Protein AF-A0A2N5Y1H2-F1 (afdb_monomer_lite)

Structure (mmCIF, N/CA/C/O backbone):
data_AF-A0A2N5Y1H2-F1
#
_entry.id   AF-A0A2N5Y1H2-F1
#
loop_
_atom_site.group_PDB
_atom_site.id
_atom_site.type_symbol
_atom_site.label_atom_id
_atom_site.label_alt_id
_atom_site.label_comp_id
_atom_site.label_asym_id
_atom_site.label_entity_id
_atom_site.label_seq_id
_atom_site.pdbx_PDB_ins_code
_atom_site.Cartn_x
_atom_site.Cartn_y
_atom_site.Cartn_z
_atom_site.occupancy
_atom_site.B_iso_or_equiv
_atom_site.auth_seq_id
_atom_site.auth_comp_id
_atom_site.auth_asym_id
_atom_site.auth_atom_id
_atom_site.pdbx_PDB_model_num
ATOM 1 N N . MET A 1 1 ? 31.711 -41.995 -41.578 1.00 41.41 1 MET A N 1
ATOM 2 C CA . MET A 1 1 ? 32.191 -40.959 -40.639 1.00 41.41 1 MET A CA 1
ATOM 3 C C . MET A 1 1 ? 30.990 -40.507 -39.826 1.00 41.41 1 MET A C 1
ATOM 5 O O . MET A 1 1 ? 30.119 -39.862 -40.391 1.00 41.41 1 MET A O 1
ATOM 9 N N . TYR A 1 2 ? 30.878 -40.931 -38.567 1.00 45.62 2 TYR A N 1
ATOM 10 C CA . TYR A 1 2 ? 29.778 -40.505 -37.697 1.00 45.62 2 TYR A CA 1
ATOM 11 C C . TYR A 1 2 ? 30.149 -39.155 -37.079 1.00 45.62 2 TYR A C 1
ATOM 13 O O . TYR A 1 2 ? 31.197 -39.039 -36.446 1.00 45.62 2 TYR A O 1
ATOM 21 N N . ALA A 1 3 ? 29.338 -38.126 -37.329 1.00 49.78 3 ALA A N 1
ATOM 22 C CA . ALA A 1 3 ? 29.508 -36.825 -36.695 1.00 49.78 3 ALA A CA 1
ATOM 23 C C . ALA A 1 3 ? 29.355 -36.980 -35.173 1.00 49.78 3 ALA A C 1
ATOM 25 O O . ALA A 1 3 ? 28.483 -37.711 -34.707 1.00 49.78 3 ALA A O 1
ATOM 26 N N . SER A 1 4 ? 30.227 -36.323 -34.405 1.00 51.34 4 SER A N 1
ATOM 27 C CA . SER A 1 4 ? 30.182 -36.356 -32.941 1.00 51.34 4 SER A CA 1
ATOM 28 C C . SER A 1 4 ? 28.809 -35.868 -32.442 1.00 51.34 4 SER A C 1
ATOM 30 O O . SER A 1 4 ? 28.400 -34.774 -32.842 1.00 51.34 4 SER A O 1
ATOM 32 N N . PRO A 1 5 ? 28.114 -36.606 -31.553 1.00 58.56 5 PRO A N 1
ATOM 33 C CA . PRO A 1 5 ? 26.799 -36.224 -31.020 1.00 58.56 5 PRO A CA 1
ATOM 34 C C . PRO A 1 5 ? 26.768 -34.822 -30.393 1.00 58.56 5 PRO A C 1
ATOM 36 O O . PRO A 1 5 ? 25.738 -34.155 -30.392 1.00 58.56 5 PRO A O 1
ATOM 39 N N . TYR A 1 6 ? 27.912 -34.351 -29.893 1.00 53.66 6 TYR A N 1
ATOM 40 C CA . TYR A 1 6 ? 28.071 -33.019 -29.309 1.00 53.66 6 TYR A CA 1
ATOM 41 C C . TYR A 1 6 ? 28.010 -31.899 -30.359 1.00 53.66 6 TYR A C 1
ATOM 43 O O . TYR A 1 6 ? 27.340 -30.894 -30.146 1.00 53.66 6 TYR A O 1
ATOM 51 N N . LEU A 1 7 ? 28.612 -32.106 -31.536 1.00 56.88 7 LEU A N 1
ATOM 52 C CA . LEU A 1 7 ? 28.552 -31.147 -32.649 1.00 56.88 7 LEU A CA 1
ATOM 53 C C . LEU A 1 7 ? 27.142 -31.044 -33.243 1.00 56.88 7 LEU A C 1
ATOM 55 O O . LEU A 1 7 ? 26.771 -30.010 -33.798 1.00 56.88 7 LEU A O 1
ATOM 59 N N . GLN A 1 8 ? 26.362 -32.119 -33.134 1.00 59.47 8 GLN A N 1
ATOM 60 C CA . GLN A 1 8 ? 24.981 -32.155 -33.595 1.00 59.47 8 GLN A CA 1
ATOM 61 C C . GLN A 1 8 ? 24.059 -31.368 -32.653 1.00 59.47 8 GLN A C 1
ATOM 63 O O . GLN A 1 8 ? 23.307 -30.519 -33.128 1.00 59.47 8 GLN A O 1
ATOM 68 N N . LYS A 1 9 ? 24.215 -31.536 -31.333 1.00 62.88 9 LYS A N 1
ATOM 69 C CA . LYS A 1 9 ? 23.470 -30.766 -30.324 1.00 62.88 9 LYS A CA 1
ATOM 70 C C . LYS A 1 9 ? 23.780 -29.269 -30.353 1.00 62.88 9 LYS A C 1
ATOM 72 O O . LYS A 1 9 ? 22.862 -28.460 -30.269 1.00 62.88 9 LYS A O 1
ATOM 77 N N . ASP A 1 10 ? 25.041 -28.884 -30.544 1.00 69.44 10 ASP A N 1
ATOM 78 C CA . ASP A 1 10 ? 25.412 -27.464 -30.657 1.00 69.44 10 ASP A CA 1
ATOM 79 C C . ASP A 1 10 ? 24.832 -26.812 -31.917 1.00 69.44 10 ASP A C 1
ATOM 81 O O . ASP A 1 10 ? 24.461 -25.635 -31.918 1.00 69.44 10 ASP A O 1
ATOM 85 N N . ARG A 1 11 ? 24.72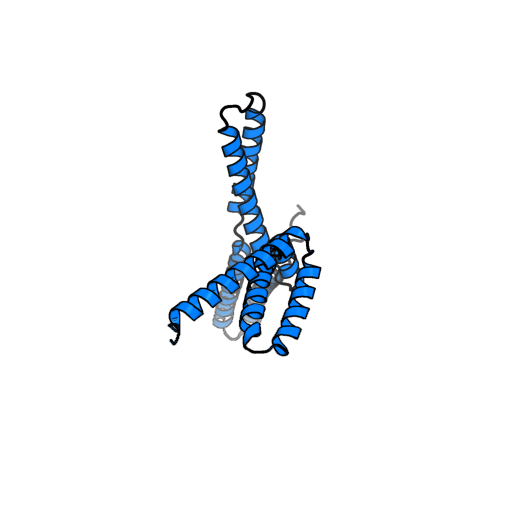2 -27.579 -33.005 1.00 69.12 11 ARG A N 1
ATOM 86 C CA . ARG A 1 11 ? 24.090 -27.116 -34.241 1.00 69.12 11 ARG A CA 1
ATOM 87 C C . ARG A 1 11 ? 22.575 -26.990 -34.083 1.00 69.12 11 ARG A C 1
ATOM 89 O O . ARG A 1 11 ? 22.009 -26.007 -34.550 1.00 69.12 11 ARG A O 1
ATOM 96 N N . GLU A 1 12 ? 21.936 -27.951 -33.425 1.00 68.94 12 GLU A N 1
ATOM 97 C CA . GLU A 1 12 ? 20.501 -27.925 -33.116 1.00 68.94 12 GLU A CA 1
ATOM 98 C C . GLU A 1 12 ? 20.147 -26.757 -32.188 1.00 68.94 12 GLU A C 1
ATOM 100 O O . GLU A 1 12 ? 19.186 -26.038 -32.460 1.00 68.94 12 GLU A O 1
ATOM 105 N N . ARG A 1 13 ? 20.983 -26.480 -31.181 1.00 72.69 13 ARG A N 1
ATOM 106 C CA . ARG A 1 13 ? 20.836 -25.326 -30.287 1.00 72.69 13 ARG A CA 1
ATOM 107 C C . ARG A 1 13 ? 20.948 -23.991 -31.024 1.00 72.69 13 ARG A C 1
ATOM 109 O O . ARG A 1 13 ? 20.083 -23.140 -30.862 1.00 72.69 13 ARG A O 1
ATOM 116 N N . LYS A 1 14 ? 21.956 -23.817 -31.886 1.00 77.06 14 LYS A N 1
ATOM 117 C CA . LYS A 1 14 ? 22.096 -22.588 -32.694 1.00 77.06 14 LYS A CA 1
ATOM 118 C C . LYS A 1 14 ? 20.923 -22.374 -33.650 1.00 77.06 14 LYS A C 1
ATOM 120 O O . LYS A 1 14 ? 20.522 -21.239 -33.880 1.00 77.06 14 LYS A O 1
ATOM 125 N N . LEU A 1 15 ? 20.377 -23.452 -34.216 1.00 76.00 15 LEU A N 1
ATOM 126 C CA . LEU A 1 15 ? 19.193 -23.370 -35.076 1.00 76.00 15 LEU A CA 1
ATOM 127 C C . LEU A 1 15 ? 17.940 -22.984 -34.283 1.00 76.00 15 LEU A C 1
ATOM 129 O O . LEU A 1 15 ? 17.119 -22.230 -34.798 1.00 76.00 15 LEU A O 1
ATOM 133 N N . LEU A 1 16 ? 17.806 -23.471 -33.046 1.00 72.62 16 LEU A N 1
ATOM 134 C CA . LEU A 1 16 ? 16.733 -23.070 -32.138 1.00 72.62 16 LEU A CA 1
ATOM 135 C C . LEU A 1 16 ? 16.852 -21.587 -31.760 1.00 72.62 16 LEU A C 1
ATOM 137 O O . LEU A 1 16 ? 15.876 -20.858 -31.879 1.00 72.62 16 LEU A O 1
ATOM 141 N N . GLU A 1 17 ? 18.044 -21.120 -31.387 1.00 75.81 17 GLU A N 1
ATOM 142 C CA . GLU A 1 17 ? 18.291 -19.712 -31.036 1.00 75.81 17 GLU A CA 1
ATOM 143 C C . GLU A 1 17 ? 17.965 -18.766 -32.207 1.00 75.81 17 GLU A C 1
ATOM 145 O O . GLU A 1 17 ? 17.228 -17.800 -32.027 1.00 75.81 17 GLU A O 1
ATOM 150 N N . GLN A 1 18 ? 18.403 -19.093 -33.430 1.00 76.12 18 GLN A N 1
ATOM 151 C CA . GLN A 1 18 ? 18.070 -18.316 -34.635 1.00 76.12 18 GLN A CA 1
ATOM 152 C C . GLN A 1 18 ? 16.572 -18.307 -34.960 1.00 76.12 18 GLN A C 1
ATOM 154 O O . GLN A 1 18 ? 16.056 -17.336 -35.515 1.00 76.12 18 GLN A O 1
ATOM 159 N N . HIS A 1 19 ? 15.878 -19.412 -34.687 1.00 74.50 19 HIS A N 1
ATOM 160 C CA . HIS A 1 19 ? 14.437 -19.513 -34.896 1.00 74.50 19 HIS A CA 1
ATOM 161 C C . HIS A 1 19 ? 13.679 -18.641 -33.893 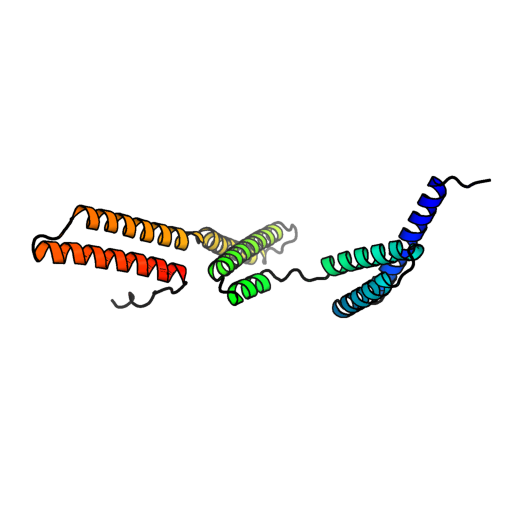1.00 74.50 19 HIS A C 1
ATOM 163 O O . HIS A 1 19 ? 12.856 -17.824 -34.293 1.00 74.50 19 HIS A O 1
ATOM 169 N N . LEU A 1 20 ? 14.033 -18.744 -32.614 1.00 72.19 20 LEU A N 1
ATOM 170 C CA . LEU A 1 20 ? 13.465 -17.945 -31.531 1.00 72.19 20 LEU A CA 1
ATOM 171 C C . LEU A 1 20 ? 13.704 -16.441 -31.725 1.00 72.19 20 LEU A C 1
ATOM 173 O O . LEU A 1 20 ? 12.811 -15.638 -31.468 1.00 72.19 20 LEU A O 1
ATOM 177 N N . GLU A 1 21 ? 14.869 -16.046 -32.238 1.00 77.50 21 GLU A N 1
ATOM 178 C CA . GLU A 1 21 ? 15.168 -14.647 -32.557 1.00 77.50 21 GLU A CA 1
ATOM 179 C C . GLU A 1 21 ? 14.269 -14.107 -33.681 1.00 77.50 21 GLU A C 1
ATOM 181 O O . GLU A 1 21 ? 13.692 -13.030 -33.544 1.00 77.50 21 GLU A O 1
ATOM 186 N N . LYS A 1 22 ? 14.029 -14.896 -34.736 1.00 77.62 22 LYS A N 1
ATOM 187 C CA . LYS A 1 22 ? 13.091 -14.528 -35.812 1.00 77.62 22 LYS A CA 1
ATOM 188 C C . LYS A 1 22 ? 11.642 -14.457 -35.344 1.00 77.62 22 LYS A C 1
ATOM 190 O O . LYS A 1 22 ? 10.896 -13.591 -35.796 1.00 77.62 22 LYS A O 1
ATOM 195 N N . VAL A 1 23 ? 11.230 -15.375 -34.472 1.00 71.94 23 VAL A N 1
ATOM 196 C CA . VAL A 1 23 ? 9.885 -15.367 -33.880 1.00 71.94 23 VAL A CA 1
ATOM 197 C C . VAL A 1 23 ? 9.707 -14.119 -33.014 1.00 71.94 23 VAL A C 1
ATOM 199 O O . VAL A 1 23 ? 8.721 -13.403 -33.177 1.00 71.94 23 VAL A O 1
ATOM 202 N N . ARG A 1 24 ? 10.710 -13.777 -32.198 1.00 70.56 24 ARG A N 1
ATOM 203 C CA . ARG A 1 24 ? 10.736 -12.543 -31.405 1.00 70.56 24 ARG A CA 1
ATOM 204 C C . ARG A 1 24 ? 10.665 -11.288 -32.272 1.00 70.56 24 ARG A C 1
ATOM 206 O O . ARG A 1 24 ? 9.885 -10.392 -31.967 1.00 70.56 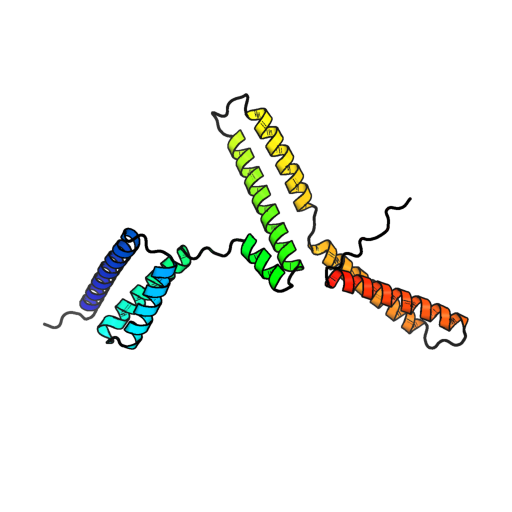24 ARG A O 1
ATOM 213 N N . GLU A 1 25 ? 11.464 -11.200 -33.334 1.00 74.00 25 GLU A N 1
ATOM 214 C CA . GLU A 1 25 ? 11.429 -10.065 -34.268 1.00 74.00 25 GLU A CA 1
ATOM 215 C C . GLU A 1 25 ? 10.072 -9.946 -34.966 1.00 74.00 25 GLU A C 1
ATOM 217 O O . GLU A 1 25 ? 9.547 -8.843 -35.126 1.00 74.00 25 GLU A O 1
ATOM 222 N N . ARG A 1 26 ? 9.463 -11.077 -35.338 1.00 74.06 26 ARG A N 1
ATOM 223 C CA . ARG A 1 26 ? 8.121 -11.101 -35.921 1.00 74.06 26 ARG A CA 1
ATOM 224 C C . ARG A 1 26 ? 7.071 -10.594 -34.937 1.00 74.06 26 ARG A C 1
ATOM 226 O O . ARG A 1 26 ? 6.252 -9.777 -35.330 1.00 74.06 26 ARG A O 1
ATOM 233 N N . TRP A 1 27 ? 7.102 -11.030 -33.681 1.00 71.00 27 TRP A N 1
ATO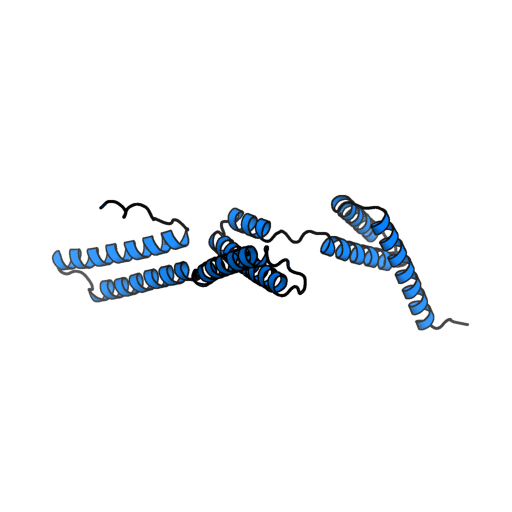M 234 C CA . TRP A 1 27 ? 6.144 -10.564 -32.674 1.00 71.00 27 TRP A CA 1
ATOM 235 C C . TRP A 1 27 ? 6.331 -9.082 -32.343 1.00 71.00 27 TRP A C 1
ATOM 237 O O . TRP A 1 27 ? 5.352 -8.345 -32.321 1.00 71.00 27 TRP A O 1
ATOM 247 N N . LYS A 1 28 ? 7.580 -8.614 -32.213 1.00 65.19 28 LYS A N 1
ATOM 248 C CA . LYS A 1 28 ? 7.891 -7.192 -31.985 1.00 65.19 28 LYS A CA 1
ATOM 249 C C . LYS A 1 28 ? 7.543 -6.276 -33.158 1.00 65.19 28 LYS A C 1
ATOM 251 O O . LYS A 1 28 ? 7.294 -5.102 -32.942 1.00 65.19 28 LYS A O 1
ATOM 256 N N . SER A 1 29 ? 7.580 -6.775 -34.393 1.00 65.19 29 SER A N 1
ATOM 257 C CA . SER A 1 29 ? 7.252 -5.982 -35.590 1.00 65.19 29 SER A CA 1
ATOM 258 C C . SER A 1 29 ? 5.765 -5.982 -35.940 1.00 65.19 29 SER A C 1
ATOM 260 O O . SER A 1 29 ? 5.351 -5.216 -36.807 1.00 65.19 29 SER A O 1
ATOM 262 N N . GLN A 1 30 ? 4.973 -6.851 -35.308 1.00 61.94 30 GLN A N 1
ATOM 263 C CA . GLN A 1 30 ? 3.544 -6.980 -35.573 1.00 61.94 30 GLN A CA 1
ATOM 264 C C . GLN A 1 30 ? 2.663 -6.142 -34.638 1.00 61.94 30 GLN A C 1
ATOM 266 O O . GLN A 1 30 ? 1.459 -6.143 -34.868 1.00 61.94 30 GLN A O 1
ATOM 271 N N . ASP A 1 31 ? 3.228 -5.443 -33.639 1.00 60.41 31 ASP A N 1
ATOM 272 C CA . ASP A 1 31 ? 2.477 -4.704 -32.604 1.00 60.41 31 ASP A CA 1
ATOM 273 C C . ASP A 1 31 ? 1.258 -5.504 -32.105 1.00 60.41 31 ASP A C 1
ATOM 275 O O . ASP A 1 31 ? 0.138 -4.999 -32.035 1.00 60.41 31 ASP A O 1
ATOM 279 N N . LEU A 1 32 ? 1.467 -6.801 -31.841 1.00 66.25 32 LEU A N 1
ATOM 280 C CA . LEU A 1 32 ? 0.395 -7.695 -31.411 1.00 66.25 32 LEU A CA 1
ATOM 281 C C . LEU A 1 32 ? -0.174 -7.187 -30.088 1.00 66.25 32 LEU A C 1
ATOM 283 O O . LEU A 1 32 ? 0.570 -6.911 -29.152 1.00 66.25 32 LEU A O 1
ATOM 287 N N . SER A 1 33 ? -1.496 -7.099 -29.992 1.00 65.50 33 SER A N 1
ATOM 288 C CA . SER A 1 33 ? -2.147 -6.818 -28.716 1.00 65.50 33 SER A CA 1
ATOM 289 C C . SER A 1 33 ? -2.013 -8.010 -27.762 1.00 65.50 33 SER A C 1
ATOM 291 O O . SER A 1 33 ? -1.944 -9.165 -28.189 1.00 65.50 33 SER A O 1
ATOM 293 N N . VAL A 1 34 ? -2.057 -7.748 -26.452 1.00 63.50 34 VAL A N 1
ATOM 294 C CA . VAL A 1 34 ? -2.014 -8.781 -25.397 1.00 63.50 34 VAL A CA 1
ATOM 295 C C . VAL A 1 34 ? -3.049 -9.893 -25.643 1.00 63.50 34 VAL A C 1
ATOM 297 O O . VAL A 1 34 ? -2.753 -11.077 -25.486 1.00 63.50 34 VAL A O 1
ATOM 300 N N . LEU A 1 35 ? -4.250 -9.541 -26.121 1.00 66.25 35 LEU A N 1
ATOM 301 C CA . LEU A 1 35 ? -5.305 -10.504 -26.456 1.00 66.25 35 LEU A CA 1
ATOM 302 C C . LEU A 1 35 ? -4.910 -11.428 -27.624 1.00 66.25 35 LEU A C 1
ATOM 304 O O . LEU A 1 35 ? -5.112 -12.640 -27.554 1.00 66.25 35 LEU A O 1
ATOM 308 N N . GLU A 1 36 ? -4.303 -10.880 -28.679 1.00 70.38 36 GLU A N 1
ATOM 309 C CA . GLU A 1 36 ? -3.811 -11.659 -29.824 1.00 70.38 36 GLU A CA 1
ATOM 310 C C . GLU A 1 36 ? -2.640 -12.568 -29.431 1.00 70.38 36 GLU A C 1
ATOM 312 O O . GLU A 1 36 ? -2.524 -13.683 -29.947 1.00 70.38 36 GLU A O 1
ATOM 317 N N . MET A 1 37 ? -1.809 -12.141 -28.475 1.00 71.25 37 MET A N 1
ATOM 318 C CA . MET A 1 37 ? -0.765 -12.988 -27.896 1.00 71.25 37 MET A CA 1
ATOM 319 C C . MET A 1 37 ? -1.365 -14.164 -27.109 1.00 71.25 37 MET A C 1
ATOM 321 O O . MET A 1 37 ? -0.933 -15.301 -27.304 1.00 71.25 37 MET A O 1
ATOM 325 N N . TYR A 1 38 ? -2.412 -13.948 -26.302 1.00 71.25 38 TYR A N 1
ATOM 326 C CA . TYR A 1 38 ? -3.136 -15.034 -25.622 1.00 71.25 38 TYR A CA 1
ATOM 327 C C . TYR A 1 38 ? -3.796 -16.017 -26.605 1.00 71.25 38 TYR A C 1
ATOM 329 O O . TYR A 1 38 ? -3.743 -17.234 -26.398 1.00 71.25 38 TYR A O 1
ATOM 337 N N . GLU A 1 39 ? -4.370 -15.533 -27.710 1.00 77.62 39 GLU A N 1
ATOM 338 C CA . GLU A 1 39 ? -4.895 -16.408 -28.766 1.00 77.62 39 GLU A CA 1
ATOM 339 C C . GLU A 1 39 ? -3.793 -17.235 -29.440 1.00 77.62 39 GLU A C 1
ATOM 341 O O . GLU A 1 39 ? -3.985 -18.420 -29.738 1.00 77.62 39 GLU A O 1
ATOM 346 N N . LEU A 1 40 ? -2.631 -16.626 -29.679 1.00 80.75 40 LEU A N 1
ATOM 347 C CA . LEU A 1 40 ? -1.477 -17.292 -30.271 1.00 80.75 40 LEU A CA 1
ATOM 348 C C . LEU A 1 40 ? -0.904 -18.358 -29.322 1.00 80.75 40 LEU A C 1
ATOM 350 O O . LEU A 1 40 ? -0.607 -19.465 -29.777 1.00 80.75 40 LEU A O 1
ATOM 354 N N . LYS A 1 41 ? -0.874 -18.086 -28.009 1.00 78.56 41 LYS A N 1
ATOM 355 C CA . LYS A 1 41 ? -0.576 -19.074 -26.956 1.00 78.56 41 LYS A CA 1
ATOM 356 C C . LYS A 1 41 ? -1.515 -20.272 -27.028 1.00 78.56 41 LYS A C 1
ATOM 358 O O . LYS A 1 41 ? -1.065 -21.416 -27.025 1.00 78.56 41 LYS A O 1
ATOM 363 N N . GLY A 1 42 ? -2.822 -20.016 -27.110 1.00 76.06 42 GLY A N 1
ATOM 364 C CA . GLY A 1 42 ? -3.841 -21.064 -27.182 1.00 76.06 42 GLY A CA 1
ATOM 365 C C . GLY A 1 42 ? -3.677 -21.953 -28.418 1.00 76.06 42 GLY A C 1
ATOM 366 O O . GLY A 1 42 ? -3.759 -23.182 -28.318 1.00 76.06 42 GLY A O 1
ATOM 367 N N . LYS A 1 43 ? -3.373 -21.350 -29.574 1.00 80.94 43 LYS A N 1
ATOM 368 C CA . LYS A 1 43 ? -3.088 -22.076 -30.823 1.00 80.94 43 LYS A CA 1
ATOM 369 C C . LYS A 1 43 ? -1.817 -22.920 -30.707 1.00 80.94 43 LYS A C 1
ATOM 371 O O . LYS A 1 43 ? -1.879 -24.117 -30.974 1.00 80.94 43 LYS A O 1
ATOM 376 N N . LEU A 1 44 ? -0.714 -22.347 -30.218 1.00 81.38 44 LEU A N 1
ATOM 377 C CA . LEU A 1 44 ? 0.552 -23.062 -30.003 1.00 81.38 44 LEU A CA 1
ATOM 378 C C . LEU A 1 44 ? 0.412 -24.226 -29.015 1.00 81.38 44 LEU A C 1
ATOM 380 O O . LEU A 1 44 ? 0.919 -25.306 -29.288 1.00 81.38 44 LEU A O 1
ATOM 384 N N . MET A 1 45 ? -0.317 -24.053 -27.910 1.00 77.38 45 MET A N 1
ATOM 385 C CA . MET A 1 45 ? -0.606 -25.135 -26.955 1.00 77.38 45 MET A CA 1
ATOM 386 C C . MET A 1 45 ? -1.396 -26.278 -27.602 1.00 77.38 45 MET A C 1
ATOM 388 O O . MET A 1 45 ? -1.113 -27.454 -27.373 1.00 77.38 45 MET A O 1
ATOM 392 N N . THR A 1 46 ? -2.378 -25.939 -28.439 1.00 80.38 46 THR A N 1
ATOM 393 C CA . THR A 1 46 ? -3.197 -26.930 -29.149 1.00 80.38 46 THR A CA 1
ATOM 394 C C . THR A 1 46 ? -2.368 -27.692 -30.186 1.00 80.38 46 THR A C 1
ATOM 396 O O . THR A 1 46 ? -2.469 -28.914 -30.288 1.00 80.38 46 THR A O 1
ATOM 399 N N . GLU A 1 47 ? -1.509 -26.989 -30.923 1.00 81.50 47 GLU A N 1
ATOM 400 C CA . GLU A 1 47 ? -0.602 -27.582 -31.908 1.00 81.50 47 GLU A CA 1
ATOM 401 C C . GLU A 1 47 ? 0.509 -28.406 -31.250 1.00 81.50 47 GLU A C 1
ATOM 403 O O . GLU A 1 47 ? 0.840 -29.481 -31.750 1.00 81.50 47 GLU A O 1
ATOM 408 N N . LEU A 1 48 ? 1.014 -27.979 -30.087 1.00 81.06 48 LEU A N 1
ATOM 409 C CA . LEU A 1 48 ? 2.006 -28.706 -29.297 1.00 81.06 48 LEU A CA 1
ATOM 410 C C . LEU A 1 48 ? 1.503 -30.103 -28.914 1.00 81.06 48 LEU A C 1
ATOM 412 O O . LEU A 1 48 ? 2.244 -31.082 -29.018 1.00 81.06 48 LEU A O 1
ATOM 416 N N . HIS A 1 49 ? 0.233 -30.216 -28.519 1.00 73.88 49 HIS A N 1
ATOM 417 C CA . HIS A 1 49 ? -0.384 -31.503 -28.193 1.00 73.88 49 HIS A CA 1
ATOM 418 C C . HIS A 1 49 ? -0.457 -32.466 -29.388 1.00 73.88 49 HIS A C 1
ATOM 420 O O . HIS A 1 49 ? -0.481 -33.681 -29.185 1.00 73.88 49 HIS A O 1
ATOM 426 N N . ALA A 1 50 ? -0.463 -31.945 -30.617 1.00 78.25 50 ALA A N 1
ATOM 427 C CA . ALA A 1 50 ? -0.503 -32.722 -31.854 1.00 78.25 50 ALA A CA 1
ATOM 428 C C . ALA A 1 50 ? 0.874 -32.861 -32.541 1.00 78.25 50 ALA A C 1
ATOM 430 O O . ALA A 1 50 ? 0.983 -33.547 -33.563 1.00 78.25 50 ALA A O 1
ATOM 431 N N . ALA A 1 51 ? 1.925 -32.225 -32.014 1.00 76.50 51 ALA A N 1
ATOM 432 C CA . ALA A 1 51 ? 3.207 -32.091 -32.695 1.00 76.50 51 ALA A CA 1
ATOM 433 C C . ALA A 1 51 ? 4.121 -33.330 -32.552 1.00 76.50 51 ALA A C 1
ATOM 435 O O . ALA A 1 51 ? 4.189 -33.958 -31.491 1.00 76.50 51 ALA A O 1
ATOM 436 N N . PRO A 1 52 ? 4.911 -33.668 -33.593 1.00 77.12 52 PRO A N 1
ATOM 437 C CA . PRO A 1 52 ? 5.968 -34.670 -33.496 1.00 77.12 52 PRO A CA 1
ATOM 438 C C . PRO A 1 52 ? 7.084 -34.243 -32.520 1.00 77.12 52 PRO A C 1
ATOM 440 O O . PRO A 1 52 ? 7.404 -33.052 -32.451 1.00 77.12 52 PRO A O 1
ATOM 443 N N . PRO A 1 53 ? 7.787 -35.191 -31.863 1.00 71.62 53 PRO A N 1
ATOM 444 C CA . PRO A 1 53 ? 8.836 -34.888 -30.879 1.00 71.62 53 PRO A CA 1
ATOM 445 C C . PRO A 1 53 ? 9.936 -33.943 -31.386 1.00 71.62 53 PRO A C 1
ATOM 447 O O . PRO A 1 53 ? 10.443 -33.129 -30.633 1.00 71.62 53 PRO A O 1
ATOM 450 N N . ALA A 1 54 ? 10.268 -34.000 -32.680 1.00 69.06 54 ALA A N 1
ATOM 451 C CA . ALA A 1 54 ? 11.307 -33.164 -33.287 1.00 69.06 54 ALA A CA 1
ATOM 452 C C . ALA A 1 54 ? 10.948 -31.666 -33.398 1.00 69.06 54 ALA A C 1
ATOM 454 O O . ALA A 1 54 ? 11.832 -30.839 -33.622 1.00 69.06 54 ALA A O 1
ATOM 455 N N . VAL A 1 55 ? 9.660 -31.320 -33.303 1.00 70.62 55 VAL A N 1
ATOM 456 C CA . VAL A 1 55 ? 9.150 -29.936 -33.380 1.00 70.62 55 VAL A CA 1
ATOM 457 C C . VAL A 1 55 ? 8.649 -29.462 -32.016 1.00 70.62 55 VAL A C 1
ATOM 459 O O . VAL A 1 55 ? 8.640 -28.265 -31.746 1.00 70.62 55 VAL A O 1
ATOM 462 N N . ARG A 1 56 ? 8.314 -30.412 -31.138 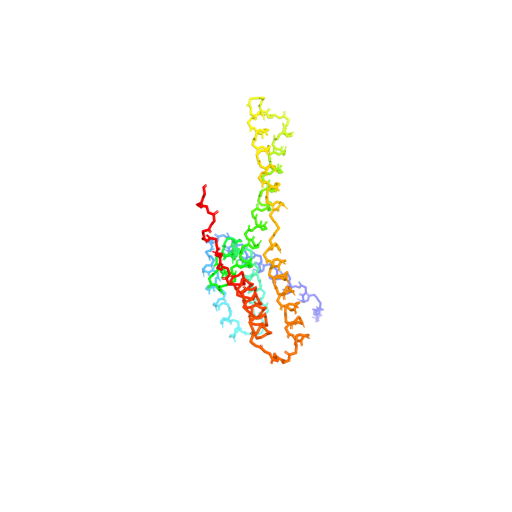1.00 75.81 56 ARG A N 1
ATOM 463 C CA . ARG A 1 56 ? 7.833 -30.177 -29.781 1.00 75.81 56 ARG A CA 1
ATOM 464 C C . ARG A 1 56 ? 8.774 -29.288 -28.967 1.00 75.81 56 ARG A C 1
ATOM 466 O O . ARG A 1 56 ? 8.327 -28.271 -28.461 1.00 75.81 56 ARG A O 1
ATOM 473 N N . ASP A 1 57 ? 10.072 -29.591 -28.964 1.00 74.44 57 ASP A N 1
ATOM 474 C CA . ASP A 1 57 ? 11.078 -28.802 -28.233 1.00 74.44 57 ASP A CA 1
ATOM 475 C C . ASP A 1 57 ? 11.152 -27.339 -28.716 1.00 74.44 57 ASP A C 1
ATOM 477 O O . ASP A 1 57 ? 11.476 -26.434 -27.950 1.00 74.44 57 ASP A O 1
ATOM 481 N N . ARG A 1 58 ? 10.844 -27.085 -29.997 1.00 75.69 58 ARG A N 1
ATOM 482 C CA . ARG A 1 58 ? 10.808 -25.722 -30.555 1.00 75.69 58 ARG A CA 1
ATOM 483 C C . ARG A 1 58 ? 9.533 -24.992 -30.156 1.00 75.69 58 ARG A C 1
ATOM 485 O O . ARG A 1 58 ? 9.606 -23.836 -29.765 1.00 75.69 58 ARG A O 1
ATOM 492 N N . MET A 1 59 ? 8.396 -25.680 -30.222 1.00 76.44 59 MET A N 1
ATOM 493 C CA . MET A 1 59 ? 7.096 -25.137 -29.824 1.00 76.44 59 MET A CA 1
ATOM 494 C C . MET A 1 59 ? 7.021 -24.863 -28.316 1.00 76.44 59 MET A C 1
ATOM 496 O O . MET A 1 59 ? 6.461 -23.847 -27.922 1.00 76.44 59 MET A O 1
ATOM 500 N N . GLU A 1 60 ? 7.627 -25.710 -27.477 1.00 80.50 60 GLU A N 1
ATOM 501 C CA . GLU A 1 60 ? 7.769 -25.462 -26.033 1.00 80.50 60 GLU A CA 1
ATOM 502 C C . GLU A 1 60 ? 8.621 -24.213 -25.776 1.00 80.50 60 GLU A C 1
ATOM 504 O O . GLU A 1 60 ? 8.215 -23.342 -25.014 1.00 80.50 60 GLU A O 1
ATOM 509 N N . ALA A 1 61 ? 9.741 -24.049 -26.487 1.00 78.25 61 ALA A N 1
ATOM 510 C CA . ALA A 1 61 ? 10.576 -22.855 -26.356 1.00 78.25 61 ALA A CA 1
ATOM 511 C C . ALA A 1 61 ? 9.895 -21.566 -26.870 1.00 78.25 61 ALA A C 1
ATOM 513 O O . ALA A 1 61 ? 10.134 -20.483 -26.332 1.00 78.25 61 ALA A O 1
ATOM 514 N N . GLU A 1 62 ? 9.052 -21.660 -27.903 1.00 81.25 62 GLU A N 1
ATOM 515 C CA . GLU A 1 62 ? 8.221 -20.542 -28.370 1.00 81.25 62 GLU A CA 1
ATOM 516 C C . GLU A 1 62 ? 7.140 -20.174 -27.348 1.00 81.25 62 GLU A C 1
ATOM 518 O O . GLU A 1 62 ? 6.942 -18.990 -27.084 1.00 81.25 62 GLU A O 1
ATOM 523 N N . LEU A 1 63 ? 6.486 -21.164 -26.732 1.00 81.12 63 LEU A N 1
ATOM 524 C CA . LEU A 1 63 ? 5.525 -20.944 -25.649 1.00 81.12 63 LEU A CA 1
ATOM 525 C C . LEU A 1 63 ? 6.180 -20.301 -24.428 1.00 81.12 63 LEU A C 1
ATOM 527 O O . LEU A 1 63 ? 5.638 -19.337 -23.903 1.00 81.12 63 LEU A O 1
ATOM 531 N N . ASP A 1 64 ? 7.364 -20.763 -24.026 1.00 80.62 64 ASP A N 1
ATOM 532 C CA . ASP A 1 64 ? 8.121 -20.159 -22.926 1.00 80.62 64 ASP A CA 1
ATOM 533 C C . ASP A 1 64 ? 8.517 -18.710 -23.237 1.00 80.62 64 ASP A C 1
ATOM 535 O O . ASP A 1 64 ? 8.473 -17.837 -22.368 1.00 80.62 64 ASP A O 1
ATOM 539 N N . MET A 1 65 ? 8.901 -18.416 -24.483 1.00 77.06 65 MET A N 1
ATOM 540 C CA . MET A 1 65 ? 9.187 -17.044 -24.897 1.00 77.06 65 MET A CA 1
ATOM 541 C C . MET A 1 65 ? 7.931 -16.175 -24.850 1.00 77.06 65 MET A C 1
ATOM 543 O O . MET A 1 65 ? 8.000 -15.054 -24.348 1.00 77.06 65 MET A O 1
ATOM 547 N N . LEU A 1 66 ? 6.809 -16.681 -25.357 1.00 75.25 66 LEU A N 1
ATOM 548 C CA . LEU A 1 66 ? 5.540 -15.969 -25.353 1.00 75.25 66 LEU A CA 1
ATOM 549 C C . LEU A 1 66 ? 5.023 -15.752 -23.927 1.00 75.25 66 LEU A C 1
ATOM 551 O O . LEU A 1 66 ? 4.520 -14.680 -23.632 1.00 75.25 66 LEU A O 1
ATOM 555 N N . ASP A 1 67 ? 5.230 -16.709 -23.023 1.00 75.25 67 ASP A N 1
ATOM 556 C CA . ASP A 1 67 ? 4.920 -16.570 -21.600 1.00 75.25 67 ASP A CA 1
ATOM 557 C C . ASP A 1 67 ? 5.790 -15.525 -20.913 1.00 75.25 67 ASP A C 1
ATOM 559 O O . ASP A 1 67 ? 5.313 -14.823 -20.029 1.00 75.25 67 ASP A O 1
ATOM 563 N N . ASN A 1 68 ? 7.057 -15.394 -21.303 1.00 73.56 68 ASN A N 1
ATOM 564 C CA . ASN A 1 68 ? 7.911 -14.332 -20.779 1.00 73.56 68 ASN A CA 1
ATOM 565 C C . ASN A 1 68 ? 7.485 -12.957 -21.307 1.00 73.56 68 ASN A C 1
ATOM 567 O O . ASN A 1 68 ? 7.449 -12.013 -20.528 1.00 73.56 68 ASN A O 1
ATOM 571 N N . VAL A 1 69 ? 7.102 -12.852 -22.583 1.00 70.69 69 VAL A N 1
ATOM 572 C CA . VAL A 1 69 ? 6.569 -11.603 -23.157 1.00 70.69 69 VAL A CA 1
ATOM 573 C C . VAL A 1 69 ? 5.225 -11.248 -22.525 1.00 70.69 69 VAL A C 1
ATOM 575 O O . VAL A 1 69 ? 5.057 -10.124 -22.081 1.00 70.69 69 VAL A O 1
ATOM 578 N N . LEU A 1 70 ? 4.312 -12.209 -22.376 1.00 65.25 70 LEU A N 1
ATOM 579 C CA . LEU A 1 70 ? 3.042 -12.016 -21.675 1.00 65.25 70 LEU A CA 1
ATOM 580 C C . LEU A 1 70 ? 3.230 -11.694 -20.191 1.00 65.25 70 LEU A C 1
ATOM 582 O O . LEU A 1 70 ? 2.386 -11.022 -19.641 1.00 65.25 70 LEU A O 1
ATOM 586 N N . LYS A 1 71 ? 4.311 -12.120 -19.527 1.00 65.19 71 LYS A N 1
ATOM 587 C CA . LYS A 1 71 ? 4.622 -11.699 -18.144 1.00 65.19 71 LYS A CA 1
ATOM 588 C C . LYS A 1 71 ? 5.265 -10.316 -18.056 1.00 65.19 71 LYS A C 1
ATOM 590 O O . LYS A 1 71 ? 5.194 -9.686 -17.004 1.00 65.19 71 LYS A O 1
ATOM 595 N N . GLU A 1 72 ? 5.962 -9.893 -19.108 1.00 64.12 72 GLU A N 1
ATOM 596 C CA . GLU A 1 72 ? 6.519 -8.543 -19.236 1.00 64.12 72 GLU A CA 1
ATOM 597 C C . GLU A 1 72 ? 5.441 -7.529 -19.662 1.00 64.12 72 GLU A C 1
ATOM 599 O O . GLU A 1 72 ? 5.521 -6.371 -19.257 1.00 64.12 72 GLU A O 1
ATOM 604 N N . GLU A 1 73 ? 4.439 -7.967 -20.436 1.00 55.44 73 GLU A N 1
ATOM 605 C CA . GLU A 1 73 ? 3.318 -7.160 -20.939 1.00 55.44 73 GLU A CA 1
ATOM 606 C C . GLU A 1 73 ? 1.987 -7.353 -20.205 1.00 55.44 73 GLU A C 1
ATOM 608 O O . GLU A 1 73 ? 1.117 -6.497 -20.360 1.00 55.44 73 GLU A O 1
ATOM 613 N N . ASP A 1 74 ? 1.799 -8.406 -19.398 1.00 44.50 74 ASP A N 1
ATOM 614 C CA . ASP A 1 74 ? 0.722 -8.426 -18.406 1.00 44.50 74 ASP A CA 1
ATOM 615 C C . ASP A 1 74 ? 1.000 -7.215 -17.520 1.00 44.50 74 ASP A C 1
ATOM 617 O O . ASP A 1 74 ? 2.036 -7.184 -16.834 1.00 44.50 74 ASP A O 1
ATOM 621 N N . PRO A 1 75 ? 0.120 -6.200 -17.508 1.00 47.59 75 PRO A N 1
ATOM 622 C CA . PRO A 1 75 ? 0.200 -5.226 -16.454 1.00 47.59 75 PRO A CA 1
ATOM 623 C C . PRO A 1 75 ? 0.035 -6.048 -15.182 1.00 47.59 75 PRO A C 1
ATOM 625 O O . PRO A 1 75 ? -1.003 -6.674 -14.961 1.00 47.59 75 PRO A O 1
ATOM 628 N N . LYS A 1 76 ? 1.083 -6.091 -14.349 1.00 48.03 76 LYS A N 1
ATOM 629 C CA . LYS A 1 76 ? 0.852 -6.390 -12.939 1.00 48.03 76 LYS A CA 1
ATOM 630 C C . LYS A 1 76 ? -0.337 -5.517 -12.551 1.00 48.03 76 LYS A C 1
ATOM 632 O O . LYS A 1 76 ? -0.276 -4.332 -12.902 1.00 48.03 76 LYS A O 1
ATOM 637 N N . PRO A 1 77 ? -1.392 -6.085 -11.939 1.00 51.84 77 PRO A N 1
ATOM 638 C CA . PRO A 1 77 ? -2.511 -5.277 -11.490 1.00 51.84 77 PRO A CA 1
ATOM 639 C C . PRO A 1 77 ? -1.919 -4.065 -10.786 1.00 51.84 77 PRO A C 1
ATOM 641 O O . PRO A 1 77 ? -0.941 -4.194 -10.032 1.00 51.84 77 PRO A O 1
ATOM 644 N N . ASP A 1 78 ? -2.400 -2.881 -11.160 1.00 68.25 78 ASP A N 1
ATOM 645 C CA . ASP A 1 78 ? -1.969 -1.673 -10.478 1.00 68.25 78 ASP A CA 1
ATOM 646 C C . ASP A 1 78 ? -2.162 -1.920 -8.972 1.00 68.25 78 ASP A C 1
ATOM 648 O O . ASP A 1 78 ? -3.060 -2.659 -8.563 1.00 68.25 78 ASP A O 1
ATOM 652 N N . THR A 1 79 ? -1.325 -1.327 -8.123 1.00 72.62 79 THR A N 1
ATOM 653 C CA . THR A 1 79 ? -1.579 -1.392 -6.677 1.00 72.62 79 THR A CA 1
ATOM 654 C C . THR A 1 79 ? -3.005 -0.903 -6.370 1.00 72.62 79 THR A C 1
ATOM 656 O O . THR A 1 79 ? -3.629 -1.403 -5.441 1.00 72.62 79 THR A O 1
ATOM 659 N N . GLU A 1 80 ? -3.560 -0.012 -7.203 1.00 75.06 80 GLU A N 1
ATOM 660 C CA . GLU A 1 80 ? -4.974 0.388 -7.192 1.00 75.06 80 GLU A CA 1
ATOM 661 C C . GLU A 1 80 ? -5.962 -0.759 -7.510 1.00 75.06 80 GLU A C 1
ATOM 663 O O . GLU A 1 80 ? -6.987 -0.882 -6.833 1.00 75.06 80 GLU A O 1
ATOM 668 N N . ASP A 1 81 ? -5.656 -1.636 -8.472 1.00 78.56 81 ASP A N 1
ATOM 669 C CA . ASP A 1 81 ? -6.472 -2.813 -8.816 1.00 78.56 81 ASP A CA 1
ATOM 670 C C . ASP A 1 81 ? -6.408 -3.892 -7.724 1.00 78.56 81 ASP A C 1
ATOM 672 O O . ASP A 1 81 ? -7.413 -4.551 -7.433 1.00 78.56 81 ASP A O 1
ATOM 676 N N . ASP A 1 82 ? -5.250 -4.050 -7.077 1.00 78.06 82 ASP A N 1
ATOM 677 C CA . ASP A 1 82 ? -5.086 -4.935 -5.921 1.00 78.06 82 ASP A CA 1
ATOM 678 C C . ASP A 1 82 ? -5.902 -4.421 -4.724 1.00 78.06 82 ASP A C 1
ATOM 680 O O . ASP A 1 82 ? -6.649 -5.189 -4.115 1.00 78.06 82 ASP A O 1
ATOM 684 N N . ILE A 1 83 ? -5.860 -3.113 -4.432 1.00 77.00 83 ILE A N 1
ATOM 685 C CA . ILE A 1 83 ? -6.704 -2.476 -3.401 1.00 77.00 83 ILE A CA 1
ATOM 686 C C . ILE A 1 83 ? -8.191 -2.684 -3.725 1.00 77.00 83 ILE A C 1
ATOM 688 O O . ILE A 1 83 ? -8.976 -3.062 -2.849 1.00 77.00 83 ILE A O 1
ATOM 692 N N . ALA A 1 84 ? -8.597 -2.481 -4.982 1.00 81.31 84 ALA A N 1
ATOM 693 C CA . ALA A 1 84 ? -9.977 -2.686 -5.419 1.00 81.31 84 ALA A CA 1
ATOM 694 C C . ALA A 1 84 ? -10.419 -4.152 -5.276 1.00 81.31 84 ALA A C 1
ATOM 696 O O . ALA A 1 84 ? -11.536 -4.423 -4.825 1.00 81.31 84 ALA A O 1
ATOM 697 N N . SER A 1 85 ? -9.535 -5.097 -5.595 1.00 82.88 85 SER A N 1
ATOM 698 C CA . SER A 1 85 ? -9.783 -6.534 -5.463 1.00 82.88 85 SER A CA 1
ATOM 699 C C . SER A 1 85 ? -9.896 -6.962 -3.999 1.00 82.88 85 SER A C 1
ATOM 701 O O . SER A 1 85 ? -10.829 -7.683 -3.640 1.00 82.88 85 SER A O 1
ATOM 703 N N . LEU A 1 86 ? -9.010 -6.472 -3.126 1.00 80.38 86 LEU A N 1
ATOM 704 C CA . LEU A 1 86 ? -9.070 -6.721 -1.682 1.00 80.38 86 LEU A CA 1
ATOM 705 C C . LEU A 1 86 ? -10.394 -6.206 -1.092 1.00 80.38 86 LEU A C 1
ATOM 707 O O . LEU A 1 86 ? -11.098 -6.951 -0.403 1.00 80.38 86 LEU A O 1
ATOM 711 N N . ARG A 1 87 ? -10.815 -4.991 -1.470 1.00 83.56 87 ARG A N 1
ATOM 712 C CA . ARG A 1 87 ? -12.121 -4.429 -1.080 1.00 83.56 87 ARG A CA 1
ATOM 713 C C . ARG A 1 87 ? -13.293 -5.264 -1.588 1.00 83.56 87 ARG A C 1
ATOM 715 O O . ARG A 1 87 ? -14.219 -5.534 -0.824 1.00 83.56 87 ARG A O 1
ATOM 722 N N . ALA A 1 88 ? -13.252 -5.711 -2.843 1.00 83.19 88 ALA A N 1
ATOM 723 C CA . ALA A 1 88 ? -14.297 -6.550 -3.431 1.00 83.19 88 ALA A CA 1
ATOM 724 C C . ALA A 1 88 ? -14.432 -7.917 -2.732 1.00 83.19 88 ALA A C 1
ATOM 726 O O . ALA A 1 88 ? -15.527 -8.479 -2.677 1.00 83.19 88 ALA A O 1
ATOM 727 N N . HIS A 1 89 ? -13.341 -8.430 -2.160 1.00 82.75 89 HIS A N 1
ATOM 728 C CA . HIS A 1 89 ? -13.315 -9.668 -1.383 1.00 82.75 89 HIS A CA 1
ATOM 729 C C . HIS A 1 89 ? -13.593 -9.479 0.118 1.00 82.75 89 HIS A C 1
ATOM 731 O O . HIS A 1 89 ? -13.548 -10.455 0.866 1.00 82.75 89 HIS A O 1
ATOM 737 N N . GLY A 1 90 ? -13.920 -8.260 0.562 1.00 78.88 90 GLY A N 1
ATOM 738 C CA . GLY A 1 90 ? -14.216 -7.955 1.966 1.00 78.88 90 GLY A CA 1
ATOM 739 C C . GLY A 1 90 ? -12.980 -7.848 2.866 1.00 78.88 90 GLY A C 1
ATOM 740 O O . GLY A 1 90 ? -13.129 -7.719 4.077 1.00 78.88 90 GLY A O 1
ATOM 741 N N . MET A 1 91 ? -11.778 -7.862 2.285 1.00 73.69 91 MET A N 1
ATOM 742 C CA . MET A 1 91 ? -10.492 -7.656 2.960 1.00 73.69 91 MET A CA 1
ATOM 743 C C . MET A 1 91 ? -10.197 -6.153 3.046 1.00 73.69 91 MET A C 1
ATOM 745 O O . MET A 1 91 ? -9.305 -5.628 2.380 1.00 73.69 91 MET A O 1
ATOM 749 N N . LYS A 1 92 ? -11.052 -5.429 3.779 1.00 73.69 92 LYS A N 1
ATOM 750 C CA . LYS A 1 92 ? -10.983 -3.963 3.886 1.00 73.69 92 LYS A CA 1
ATOM 751 C C . LYS A 1 92 ? -9.690 -3.516 4.571 1.00 73.69 92 LYS A C 1
ATOM 753 O O . LYS A 1 92 ? -9.078 -2.559 4.122 1.00 73.69 92 LYS A O 1
ATOM 758 N N . ASP A 1 93 ? -9.265 -4.247 5.594 1.00 66.88 93 ASP A N 1
ATOM 759 C CA . ASP A 1 93 ? -8.100 -3.896 6.406 1.00 66.88 93 ASP A CA 1
ATOM 760 C C . ASP A 1 93 ? -6.807 -4.082 5.600 1.00 66.88 93 ASP A C 1
ATOM 762 O O . ASP A 1 93 ? -5.992 -3.167 5.522 1.00 66.88 93 ASP A O 1
ATOM 766 N N . GLU A 1 94 ? -6.671 -5.200 4.880 1.00 70.56 94 GLU A N 1
ATOM 767 C CA . GLU A 1 94 ? -5.534 -5.418 3.982 1.00 70.56 94 GLU A CA 1
ATOM 768 C C . GLU A 1 94 ? -5.503 -4.412 2.823 1.00 70.56 94 GLU A C 1
ATOM 770 O O . GLU A 1 94 ? -4.425 -4.023 2.366 1.00 70.56 94 GLU A O 1
ATOM 775 N N . ALA A 1 95 ? -6.672 -3.982 2.336 1.00 75.69 95 ALA A N 1
ATOM 776 C CA . ALA A 1 95 ? -6.764 -2.953 1.307 1.00 75.69 95 ALA A CA 1
ATOM 777 C C . ALA A 1 95 ? -6.311 -1.583 1.826 1.00 75.69 95 ALA A C 1
ATOM 779 O O . ALA A 1 95 ? -5.569 -0.888 1.134 1.00 75.69 95 ALA A O 1
ATOM 780 N N . ASP A 1 96 ? -6.737 -1.210 3.033 1.00 78.69 96 ASP A N 1
ATOM 781 C CA . ASP A 1 96 ? -6.388 0.062 3.663 1.00 78.69 96 ASP A CA 1
ATOM 782 C C . ASP A 1 96 ? -4.892 0.090 4.048 1.00 78.69 96 ASP A C 1
ATOM 784 O O . ASP A 1 96 ? -4.218 1.103 3.844 1.00 78.69 96 ASP A O 1
ATOM 788 N N . ASP A 1 97 ? -4.324 -1.040 4.483 1.00 75.75 97 ASP A N 1
ATOM 789 C CA . ASP A 1 97 ? -2.882 -1.207 4.715 1.00 75.75 97 ASP A CA 1
ATOM 790 C C . ASP A 1 97 ? -2.066 -1.048 3.428 1.00 75.75 97 ASP A C 1
ATOM 792 O O . ASP A 1 97 ? -1.031 -0.364 3.403 1.00 75.75 97 ASP A O 1
ATOM 796 N N . LEU A 1 98 ? -2.526 -1.680 2.344 1.00 77.25 98 LEU A N 1
ATOM 797 C CA . LEU A 1 98 ? -1.874 -1.605 1.041 1.00 77.25 98 LEU A CA 1
ATOM 798 C C . LEU A 1 98 ? -1.962 -0.188 0.462 1.00 77.25 98 LEU A C 1
ATOM 800 O O . LEU A 1 98 ? -0.957 0.328 -0.032 1.00 77.25 98 LEU A O 1
ATOM 804 N N . GLU A 1 99 ? -3.117 0.469 0.589 1.00 83.31 99 GLU A N 1
ATOM 805 C CA . GLU A 1 99 ? -3.318 1.873 0.220 1.00 83.31 99 GLU A CA 1
ATOM 806 C C . GLU A 1 99 ? -2.399 2.794 1.028 1.00 83.31 99 GLU A C 1
ATOM 808 O O . GLU A 1 99 ? -1.719 3.653 0.461 1.00 83.31 99 GLU A O 1
ATOM 813 N N . HIS A 1 100 ? -2.295 2.583 2.341 1.00 81.94 100 HIS A N 1
ATOM 814 C CA . HIS A 1 100 ? -1.411 3.362 3.198 1.00 81.94 100 HIS A CA 1
ATOM 815 C C . HIS A 1 100 ? 0.064 3.194 2.805 1.00 81.94 100 HIS A C 1
ATOM 817 O O . HIS A 1 100 ? 0.800 4.178 2.665 1.00 81.94 100 HIS A O 1
ATOM 823 N N . PHE A 1 101 ? 0.507 1.956 2.564 1.00 76.56 101 PHE A N 1
ATOM 824 C CA . PHE A 1 101 ? 1.867 1.674 2.108 1.00 76.56 101 PHE A CA 1
ATOM 825 C C . PHE A 1 101 ? 2.156 2.307 0.742 1.00 76.56 101 PHE A C 1
ATOM 827 O O . PHE A 1 101 ? 3.217 2.914 0.551 1.00 76.56 101 PHE A O 1
ATOM 834 N N . HIS A 1 102 ? 1.208 2.200 -0.189 1.00 82.38 102 HIS A N 1
ATOM 835 C CA . HIS A 1 102 ? 1.305 2.778 -1.523 1.00 82.38 102 HIS A CA 1
ATOM 836 C C . HIS A 1 102 ? 1.401 4.309 -1.464 1.00 82.38 102 HIS A C 1
ATOM 838 O O . HIS A 1 102 ? 2.352 4.891 -1.992 1.00 82.38 102 HIS A O 1
ATOM 844 N N . ASN A 1 103 ? 0.505 4.962 -0.720 1.00 84.31 103 ASN A N 1
ATOM 845 C CA . ASN A 1 103 ? 0.505 6.410 -0.519 1.00 84.31 103 ASN A CA 1
ATOM 846 C C . ASN A 1 103 ? 1.808 6.896 0.121 1.00 84.31 103 ASN A C 1
ATOM 848 O O . ASN A 1 103 ? 2.428 7.847 -0.362 1.00 84.31 103 ASN A O 1
ATOM 852 N N . ARG A 1 104 ? 2.290 6.204 1.158 1.00 81.00 104 ARG A N 1
ATOM 853 C CA . ARG A 1 104 ? 3.566 6.512 1.817 1.00 81.00 104 ARG A CA 1
ATOM 854 C C . ARG A 1 104 ? 4.751 6.395 0.860 1.00 81.00 104 ARG A C 1
ATOM 856 O O . ARG A 1 104 ? 5.638 7.253 0.866 1.00 81.00 104 ARG A O 1
ATOM 863 N N . ARG A 1 105 ? 4.784 5.346 0.034 1.00 77.81 105 ARG A N 1
ATOM 864 C CA . ARG A 1 105 ? 5.824 5.148 -0.981 1.00 77.81 105 ARG A CA 1
ATOM 865 C C . ARG A 1 105 ? 5.798 6.263 -2.023 1.00 77.81 105 ARG A C 1
ATOM 867 O O . ARG A 1 105 ? 6.831 6.894 -2.235 1.00 77.81 105 ARG A O 1
ATOM 874 N N . ASN A 1 106 ? 4.636 6.544 -2.610 1.00 81.19 106 ASN A N 1
ATOM 875 C CA . ASN A 1 106 ? 4.471 7.612 -3.596 1.00 81.19 106 ASN A CA 1
ATOM 876 C C . ASN A 1 106 ? 4.910 8.960 -3.027 1.00 81.19 106 ASN A C 1
ATOM 878 O O . ASN A 1 106 ? 5.593 9.732 -3.701 1.00 81.19 106 ASN A O 1
ATOM 882 N N . LYS A 1 107 ? 4.595 9.216 -1.754 1.00 85.69 107 LYS A N 1
ATOM 883 C CA . LYS A 1 107 ? 4.976 10.457 -1.086 1.00 85.69 107 LYS A CA 1
ATOM 884 C C . LYS A 1 107 ? 6.476 10.577 -0.841 1.00 85.69 107 LYS A C 1
ATOM 886 O O . LYS A 1 107 ? 7.038 11.655 -1.028 1.00 85.69 107 LYS A O 1
ATOM 891 N N . ARG A 1 108 ? 7.155 9.479 -0.493 1.00 78.06 108 ARG A N 1
ATOM 892 C CA . ARG A 1 108 ? 8.630 9.436 -0.441 1.00 78.06 108 ARG A CA 1
ATOM 893 C C . ARG A 1 108 ? 9.249 9.714 -1.802 1.00 78.06 108 ARG A C 1
ATOM 895 O O . ARG A 1 108 ? 10.144 10.548 -1.896 1.00 78.06 108 ARG A O 1
ATOM 902 N N . GLU A 1 109 ? 8.740 9.070 -2.848 1.00 79.56 109 GLU A N 1
ATOM 903 C CA . GLU A 1 109 ? 9.218 9.298 -4.210 1.00 79.56 109 GLU A CA 1
ATOM 904 C C . GLU A 1 109 ? 8.991 10.753 -4.657 1.00 79.56 109 GLU A C 1
ATOM 906 O O . GLU A 1 109 ? 9.854 11.329 -5.315 1.00 79.56 109 GLU A O 1
ATOM 911 N N . GLU A 1 110 ? 7.874 11.382 -4.278 1.00 85.69 110 GLU A N 1
ATOM 912 C CA . GLU A 1 110 ? 7.616 12.808 -4.523 1.00 85.69 110 GLU A CA 1
ATOM 913 C C . GLU A 1 110 ? 8.645 13.704 -3.810 1.00 85.69 110 GLU A C 1
ATOM 915 O O . GLU A 1 110 ? 9.228 14.592 -4.437 1.00 85.69 110 GLU A O 1
ATOM 920 N N . VAL A 1 111 ? 8.929 13.442 -2.529 1.00 83.62 111 VAL A N 1
ATOM 921 C CA . VAL A 1 111 ? 9.962 14.156 -1.757 1.00 83.62 111 VAL A CA 1
ATOM 922 C C . VAL A 1 111 ? 11.335 14.026 -2.419 1.00 83.62 111 VAL A C 1
ATOM 924 O O . VAL A 1 111 ? 12.037 15.030 -2.570 1.00 83.62 111 VAL A O 1
ATOM 927 N N . ASP A 1 112 ? 11.710 12.824 -2.851 1.00 81.81 112 ASP A N 1
ATOM 928 C CA . ASP A 1 112 ? 12.997 12.573 -3.503 1.00 81.81 112 ASP A CA 1
ATOM 929 C C . ASP A 1 112 ? 13.084 13.257 -4.875 1.00 81.81 112 ASP A C 1
ATOM 931 O O . ASP A 1 112 ? 14.104 13.877 -5.186 1.00 81.81 112 ASP A O 1
ATOM 935 N N . ARG A 1 113 ? 12.001 13.256 -5.667 1.00 84.69 113 ARG A N 1
ATOM 936 C CA . ARG A 1 113 ? 11.925 14.004 -6.937 1.00 84.69 113 ARG A CA 1
ATOM 937 C C . ARG A 1 113 ? 12.081 15.509 -6.720 1.00 84.69 113 ARG A C 1
ATOM 939 O O . ARG A 1 113 ? 12.799 16.163 -7.476 1.00 84.69 113 ARG A O 1
ATOM 946 N N . LEU A 1 114 ? 11.426 16.069 -5.701 1.00 87.12 114 LEU A N 1
ATOM 947 C CA . LEU A 1 114 ? 11.509 17.497 -5.382 1.00 87.12 114 LEU A CA 1
ATOM 948 C C . LEU A 1 114 ? 12.908 17.889 -4.884 1.00 87.12 114 LEU A C 1
ATOM 950 O O . LEU A 1 114 ? 13.425 18.928 -5.296 1.00 87.12 114 LEU A O 1
ATOM 954 N N . ARG A 1 115 ? 13.558 17.041 -4.074 1.00 81.75 115 ARG A N 1
ATOM 955 C CA . ARG A 1 115 ? 14.964 17.223 -3.666 1.00 81.75 115 ARG A CA 1
ATOM 956 C C . ARG A 1 115 ? 15.909 17.184 -4.859 1.00 81.75 115 ARG A C 1
ATOM 958 O O . ARG A 1 115 ? 16.666 18.131 -5.052 1.00 81.75 115 ARG A O 1
ATOM 965 N N . ALA A 1 116 ? 15.800 16.154 -5.698 1.00 84.25 116 ALA A N 1
ATOM 966 C CA . ALA A 1 116 ? 16.613 16.027 -6.905 1.00 84.25 116 ALA A CA 1
ATOM 967 C C . ALA A 1 116 ? 16.445 17.244 -7.829 1.00 84.25 116 ALA A C 1
ATOM 969 O O . ALA A 1 116 ? 17.413 17.727 -8.412 1.00 84.25 116 ALA A O 1
ATOM 970 N N . ARG A 1 117 ? 15.227 17.797 -7.922 1.00 83.69 117 ARG A N 1
ATOM 971 C CA . ARG A 1 117 ? 14.964 19.007 -8.707 1.00 83.69 117 ARG A CA 1
ATOM 972 C C . ARG A 1 117 ? 15.620 20.258 -8.114 1.00 83.69 117 ARG A C 1
ATOM 974 O O . ARG A 1 117 ? 16.085 21.090 -8.886 1.00 83.69 117 ARG A O 1
ATOM 981 N N . LEU A 1 118 ? 15.691 20.395 -6.787 1.00 82.31 118 LEU A N 1
ATOM 982 C CA . LEU A 1 118 ? 16.404 21.500 -6.121 1.00 82.31 118 LEU A CA 1
ATOM 983 C C . LEU A 1 118 ? 17.926 21.424 -6.283 1.00 82.31 118 LEU A C 1
ATOM 985 O O . LEU A 1 118 ? 18.589 22.461 -6.262 1.00 82.31 118 LEU A O 1
ATOM 989 N N . GLU A 1 119 ? 18.465 20.219 -6.455 1.00 82.75 119 GLU A N 1
ATOM 990 C CA . GLU A 1 119 ? 19.894 19.976 -6.677 1.00 82.75 119 GLU A CA 1
ATOM 991 C C . GLU A 1 119 ? 20.335 20.226 -8.129 1.00 82.75 119 GLU A C 1
ATOM 993 O O . GLU A 1 119 ? 21.536 20.260 -8.404 1.00 82.75 119 GLU A O 1
ATOM 998 N N . LEU A 1 120 ? 19.396 20.444 -9.064 1.00 86.25 120 LEU A N 1
ATOM 999 C CA . LEU A 1 120 ? 19.737 20.727 -10.456 1.00 86.25 120 LEU A CA 1
ATOM 1000 C C . LEU A 1 120 ? 20.532 22.044 -10.568 1.00 86.25 120 LEU A C 1
ATOM 1002 O O . LEU A 1 120 ? 20.052 23.096 -10.131 1.00 86.25 120 LEU A O 1
ATOM 1006 N N . PRO A 1 121 ? 21.719 22.020 -11.203 1.00 73.81 121 PRO A N 1
ATOM 1007 C CA . PRO A 1 121 ? 22.604 23.182 -11.279 1.00 73.81 121 PRO A CA 1
ATOM 1008 C C . PRO A 1 121 ? 21.996 24.356 -12.062 1.00 73.81 121 PRO A C 1
ATOM 1010 O O . PRO A 1 121 ? 22.302 25.507 -11.760 1.00 73.81 121 PRO A O 1
ATOM 1013 N N . ASP A 1 122 ? 21.087 24.071 -12.999 1.00 80.31 122 ASP A N 1
ATOM 1014 C CA . ASP A 1 122 ? 20.439 25.057 -13.874 1.00 80.31 122 ASP A CA 1
ATOM 1015 C C . ASP A 1 122 ? 19.011 25.426 -13.434 1.00 80.31 122 ASP A C 1
ATOM 1017 O O . ASP A 1 122 ? 18.238 25.988 -14.215 1.00 80.31 122 ASP A O 1
ATOM 1021 N N . LEU A 1 123 ? 18.619 25.108 -12.192 1.00 78.31 123 LEU A N 1
ATOM 1022 C CA . LEU A 1 123 ? 17.275 25.421 -11.715 1.00 78.31 123 LEU A CA 1
ATOM 1023 C C . LEU A 1 123 ? 17.074 26.950 -11.634 1.00 78.31 123 LEU A C 1
ATOM 1025 O O . LEU A 1 123 ? 17.804 27.625 -10.893 1.00 78.31 123 LEU A O 1
ATOM 1029 N N . PRO A 1 124 ? 16.072 27.521 -12.330 1.00 81.31 124 PRO A N 1
ATOM 1030 C CA . PRO A 1 124 ? 15.854 28.958 -12.316 1.00 81.31 124 PRO A CA 1
ATOM 1031 C C . PRO A 1 124 ? 15.566 29.463 -10.899 1.00 81.31 124 PRO A C 1
ATOM 1033 O O . PRO A 1 124 ? 14.743 28.905 -10.173 1.00 81.31 124 PRO A O 1
ATOM 1036 N N . GLY A 1 125 ? 16.208 30.565 -10.501 1.00 75.19 125 GLY A N 1
ATOM 1037 C CA . GLY A 1 125 ? 16.087 31.109 -9.141 1.00 75.19 125 GLY A CA 1
ATOM 1038 C C . GLY A 1 125 ? 14.659 31.490 -8.725 1.00 75.19 125 GLY A C 1
ATOM 1039 O O . GLY A 1 125 ? 14.372 31.531 -7.535 1.00 75.19 125 GLY A O 1
ATOM 1040 N N . TYR A 1 126 ? 13.755 31.721 -9.683 1.00 78.06 126 TYR A N 1
ATOM 1041 C CA . TYR A 1 126 ? 12.335 31.978 -9.422 1.00 78.06 126 TYR A CA 1
ATOM 1042 C C . TYR A 1 126 ? 11.511 30.700 -9.177 1.00 78.06 126 TYR A C 1
ATOM 1044 O O . TYR A 1 126 ? 10.441 30.787 -8.581 1.00 78.06 126 TYR A O 1
ATOM 1052 N N . GLU A 1 127 ? 11.990 29.521 -9.593 1.00 80.31 127 GLU A N 1
ATOM 1053 C CA . GLU A 1 127 ? 11.329 28.231 -9.329 1.00 80.31 127 GLU A CA 1
ATOM 1054 C C . GLU A 1 127 ? 11.721 27.649 -7.966 1.00 80.31 127 GLU A C 1
ATOM 1056 O O . GLU A 1 127 ? 10.923 26.938 -7.352 1.00 80.31 127 GLU A O 1
ATOM 1061 N N . LYS A 1 128 ? 12.915 27.989 -7.456 1.00 84.06 128 LYS A N 1
ATOM 1062 C CA . LYS A 1 128 ? 13.423 27.511 -6.157 1.00 84.06 128 LYS A CA 1
ATOM 1063 C C . LYS A 1 128 ? 12.425 27.681 -5.001 1.00 84.06 128 LYS A C 1
ATOM 1065 O O . LYS A 1 128 ? 12.122 26.674 -4.369 1.00 84.06 128 LYS A O 1
ATOM 1070 N N . PRO A 1 129 ? 11.831 28.867 -4.758 1.00 85.56 129 PRO A N 1
ATOM 1071 C CA . PRO A 1 129 ? 10.904 29.050 -3.637 1.00 85.56 129 PRO A CA 1
ATOM 1072 C C . PRO A 1 129 ? 9.632 28.203 -3.765 1.00 85.56 129 PRO A C 1
ATOM 1074 O O . PRO A 1 129 ? 9.082 27.723 -2.772 1.00 85.56 129 PRO A O 1
ATOM 1077 N N . SER A 1 130 ? 9.153 28.004 -4.997 1.00 89.00 130 SER A N 1
ATOM 1078 C CA . SER A 1 130 ? 7.970 27.183 -5.266 1.00 89.00 130 SER A CA 1
ATOM 1079 C C . SER A 1 130 ? 8.248 25.707 -4.984 1.00 89.00 130 SER A C 1
ATOM 1081 O O . SER A 1 130 ? 7.433 25.047 -4.340 1.00 89.00 130 SER A O 1
ATOM 1083 N N . ILE A 1 131 ? 9.414 25.210 -5.401 1.00 88.00 131 ILE A N 1
ATOM 1084 C CA . ILE A 1 131 ? 9.822 23.818 -5.183 1.00 88.00 131 ILE A CA 1
ATOM 1085 C C . ILE A 1 131 ? 10.162 23.573 -3.706 1.00 88.00 131 ILE A C 1
ATOM 1087 O O . ILE A 1 131 ? 9.785 22.536 -3.172 1.00 88.00 131 ILE A O 1
ATOM 1091 N N . GLU A 1 132 ? 10.785 24.528 -3.010 1.00 90.06 132 GLU A N 1
ATOM 1092 C CA . GLU A 1 132 ? 11.017 24.458 -1.558 1.00 90.06 132 GLU A CA 1
ATOM 1093 C C . GLU A 1 132 ? 9.701 24.385 -0.770 1.00 90.06 132 GLU A C 1
ATOM 1095 O O . GLU A 1 132 ? 9.571 23.585 0.158 1.00 90.06 132 GLU A O 1
ATOM 1100 N N . THR A 1 133 ? 8.697 25.173 -1.170 1.00 91.06 133 THR A N 1
ATOM 1101 C CA . THR A 1 133 ? 7.362 25.138 -0.553 1.00 91.06 133 THR A CA 1
ATOM 1102 C C . THR A 1 133 ? 6.678 23.791 -0.796 1.00 91.06 133 THR A C 1
ATOM 1104 O O . THR A 1 133 ? 6.139 23.197 0.139 1.00 91.06 133 THR A O 1
ATOM 1107 N N . ALA A 1 134 ? 6.735 23.281 -2.031 1.00 87.69 134 ALA A N 1
ATOM 1108 C CA . ALA A 1 134 ? 6.198 21.968 -2.377 1.00 87.69 134 ALA A CA 1
ATOM 1109 C C . ALA A 1 134 ? 6.908 20.840 -1.610 1.00 87.69 134 ALA A C 1
ATOM 1111 O O . ALA A 1 134 ? 6.248 19.952 -1.080 1.00 87.69 134 ALA A O 1
ATOM 1112 N N . LEU A 1 135 ? 8.237 20.911 -1.476 1.00 91.00 135 LEU A N 1
ATOM 1113 C CA . LEU A 1 135 ? 9.031 19.938 -0.728 1.00 91.00 135 LEU A CA 1
ATOM 1114 C C . LEU A 1 135 ? 8.644 19.921 0.750 1.00 91.00 135 LEU A C 1
ATOM 1116 O O . LEU A 1 135 ? 8.470 18.846 1.321 1.00 91.00 135 LEU A O 1
ATOM 1120 N N . LYS A 1 136 ? 8.495 21.097 1.366 1.00 90.75 136 LYS A N 1
ATOM 1121 C CA . LYS A 1 136 ? 8.083 21.200 2.767 1.00 90.75 136 LYS A CA 1
ATOM 1122 C C . LYS A 1 136 ? 6.702 20.580 2.981 1.00 90.75 136 LYS A C 1
ATOM 1124 O O . LYS A 1 136 ? 6.537 19.770 3.886 1.00 90.75 136 LYS A O 1
ATOM 1129 N N . LYS A 1 137 ? 5.743 20.897 2.106 1.00 90.88 137 LYS A N 1
ATOM 1130 C CA . LYS A 1 137 ? 4.393 20.325 2.157 1.00 90.88 137 LYS A CA 1
ATOM 1131 C C . LYS A 1 137 ? 4.411 18.800 1.986 1.00 90.88 137 LYS A C 1
ATOM 1133 O O . LYS A 1 137 ? 3.799 18.092 2.776 1.00 90.88 137 LYS A O 1
ATOM 1138 N N . ALA A 1 138 ? 5.170 18.286 1.017 1.00 86.31 138 ALA A N 1
ATOM 1139 C CA . ALA A 1 138 ? 5.306 16.847 0.800 1.00 86.31 138 ALA A CA 1
ATOM 1140 C C . ALA A 1 138 ? 5.963 16.129 1.997 1.00 86.31 138 ALA A C 1
ATOM 1142 O O . ALA A 1 138 ? 5.581 15.008 2.323 1.00 86.31 138 ALA A O 1
ATOM 1143 N N . GLN A 1 139 ? 6.914 16.775 2.684 1.00 87.81 139 GLN A N 1
ATOM 1144 C CA . GLN A 1 139 ? 7.522 16.256 3.915 1.00 87.81 139 GLN A CA 1
ATOM 1145 C C . GLN A 1 139 ? 6.548 16.251 5.101 1.00 87.81 139 GLN A C 1
ATOM 1147 O O . GLN A 1 139 ? 6.549 15.292 5.867 1.00 87.81 139 GLN A O 1
ATOM 1152 N N . GLU A 1 140 ? 5.722 17.289 5.254 1.00 89.12 140 GLU A N 1
ATOM 1153 C CA . GLU A 1 140 ? 4.681 17.353 6.290 1.00 89.12 140 GLU A CA 1
ATOM 1154 C C . GLU A 1 140 ? 3.618 16.262 6.080 1.00 89.12 140 GLU A C 1
ATOM 1156 O O . GLU A 1 140 ? 3.277 15.546 7.018 1.00 89.12 140 GLU A O 1
ATOM 1161 N N . GLU A 1 141 ? 3.157 16.070 4.843 1.00 86.25 141 GLU A N 1
ATOM 1162 C CA . GLU A 1 141 ? 2.194 15.020 4.483 1.00 86.25 141 GLU A CA 1
ATOM 1163 C C . GLU A 1 141 ? 2.792 13.610 4.646 1.00 86.25 141 GLU A C 1
ATOM 1165 O O . GLU A 1 141 ? 2.126 12.709 5.152 1.00 86.25 141 GLU A O 1
ATOM 1170 N N . LEU A 1 142 ? 4.071 13.411 4.300 1.00 84.25 142 LEU A N 1
ATOM 1171 C CA . LEU A 1 142 ? 4.766 12.149 4.568 1.00 84.25 142 LEU A CA 1
ATOM 1172 C C . LEU A 1 142 ? 4.900 11.878 6.072 1.00 84.25 142 LEU A C 1
ATOM 1174 O O . LEU A 1 142 ? 4.733 10.740 6.497 1.00 84.25 142 LEU A O 1
ATOM 1178 N N . ALA A 1 143 ? 5.184 12.902 6.878 1.00 81.19 143 ALA A N 1
ATOM 1179 C CA . ALA A 1 143 ? 5.263 12.759 8.329 1.00 81.19 143 ALA A CA 1
ATOM 1180 C C . ALA A 1 143 ? 3.902 12.391 8.944 1.00 81.19 143 ALA A C 1
ATOM 1182 O O . ALA A 1 143 ? 3.857 11.612 9.893 1.00 81.19 143 ALA A O 1
ATOM 1183 N N . GLN A 1 144 ? 2.798 12.897 8.385 1.00 82.38 144 GLN A N 1
ATOM 1184 C CA . GLN A 1 144 ? 1.446 12.494 8.781 1.00 82.38 144 GLN A CA 1
ATOM 1185 C C . GLN A 1 144 ? 1.174 11.023 8.442 1.00 82.38 144 GLN A C 1
ATOM 1187 O O . GLN A 1 144 ? 0.717 10.283 9.312 1.00 82.38 144 GLN A O 1
ATOM 1192 N N . LEU A 1 145 ? 1.544 10.572 7.239 1.00 80.56 145 LEU A N 1
ATOM 1193 C CA . LEU A 1 145 ? 1.468 9.155 6.853 1.00 80.56 145 LEU A CA 1
ATOM 1194 C C . LEU A 1 145 ? 2.385 8.268 7.717 1.00 80.56 145 LEU A C 1
ATOM 1196 O O . LEU A 1 145 ? 2.036 7.150 8.060 1.00 80.56 145 LEU A O 1
ATOM 1200 N N . ASP A 1 146 ? 3.556 8.756 8.123 1.00 73.12 146 ASP A N 1
ATOM 1201 C CA . ASP A 1 146 ? 4.441 8.028 9.042 1.00 73.12 146 ASP A CA 1
ATOM 1202 C C . ASP A 1 146 ? 3.870 7.949 10.471 1.00 73.12 146 ASP A C 1
ATOM 1204 O O . ASP A 1 146 ? 4.194 7.012 11.203 1.00 73.12 146 ASP A O 1
ATOM 1208 N N . SER A 1 147 ? 3.048 8.926 10.871 1.00 66.44 147 SER A N 1
ATOM 1209 C CA . SER A 1 147 ? 2.396 8.969 12.186 1.00 66.44 147 SER A CA 1
ATOM 1210 C C . SER A 1 147 ? 1.115 8.142 12.264 1.00 66.44 147 SER A C 1
ATOM 1212 O O . SER A 1 147 ? 0.715 7.766 13.362 1.00 66.44 147 SER A O 1
ATOM 1214 N N . HIS A 1 148 ? 0.489 7.842 11.124 1.00 61.25 148 HIS A N 1
ATOM 1215 C CA . HIS A 1 148 ? -0.666 6.960 11.062 1.00 61.25 148 HIS A CA 1
ATOM 1216 C C . HIS A 1 148 ? -0.167 5.515 11.102 1.00 61.25 148 HIS A C 1
ATOM 1218 O O . HIS A 1 148 ? 0.396 4.991 10.140 1.00 61.25 148 HIS A O 1
ATOM 1224 N N . ASN A 1 149 ? -0.284 4.886 12.269 1.00 59.34 149 ASN A N 1
ATOM 1225 C CA . ASN A 1 149 ? 0.093 3.495 12.427 1.00 59.34 149 ASN A CA 1
ATOM 1226 C C . ASN A 1 149 ? -1.114 2.610 12.059 1.00 59.34 149 ASN A C 1
ATOM 1228 O O . ASN A 1 149 ? -2.083 2.608 12.818 1.00 59.34 149 ASN A O 1
ATOM 1232 N N . PRO A 1 150 ? -1.073 1.834 10.958 1.00 57.28 150 PRO A N 1
ATOM 1233 C CA . PRO A 1 150 ? -2.178 0.941 10.586 1.00 57.28 150 PRO A CA 1
ATOM 1234 C C . PRO A 1 150 ? -2.533 -0.065 11.696 1.00 57.28 150 PRO A C 1
ATOM 1236 O O . PRO A 1 150 ? -3.678 -0.488 11.832 1.00 57.28 150 PRO A O 1
ATOM 1239 N N . TYR A 1 151 ? -1.575 -0.368 12.580 1.00 62.00 151 TYR A N 1
ATOM 1240 C CA . TYR A 1 151 ? -1.775 -1.267 13.714 1.00 62.00 151 TYR A CA 1
ATOM 1241 C C . TYR A 1 151 ? -2.541 -0.644 14.895 1.00 62.00 151 TYR A C 1
ATOM 1243 O O . TYR A 1 151 ? -2.844 -1.360 15.842 1.00 62.00 151 TYR A O 1
ATOM 1251 N N . GLU A 1 152 ? -2.898 0.649 14.884 1.00 68.38 152 GLU A N 1
ATOM 1252 C CA . GLU A 1 152 ? -3.662 1.266 15.988 1.00 68.38 152 GLU A CA 1
ATOM 1253 C C . GLU A 1 152 ? -5.018 0.595 16.211 1.00 68.38 152 GLU A C 1
ATOM 1255 O O . GLU A 1 152 ? -5.449 0.407 17.352 1.00 68.38 152 GLU A O 1
ATOM 1260 N N . ARG A 1 153 ? -5.680 0.182 15.128 1.00 65.62 153 ARG A N 1
ATOM 1261 C CA . ARG A 1 153 ? -6.958 -0.529 15.197 1.00 65.62 153 ARG A CA 1
ATOM 1262 C C . ARG A 1 153 ? -6.780 -1.942 15.747 1.00 65.62 153 ARG A C 1
ATOM 1264 O O . ARG A 1 153 ? -7.543 -2.345 16.624 1.00 65.62 153 ARG A O 1
ATOM 1271 N N . GLU A 1 154 ? -5.750 -2.666 15.311 1.00 67.06 154 GLU A N 1
ATOM 1272 C CA . GLU A 1 154 ? -5.407 -3.984 15.859 1.00 67.06 154 GLU A CA 1
ATOM 1273 C C . GLU A 1 154 ? -5.009 -3.920 17.337 1.00 67.06 154 GLU A C 1
ATOM 1275 O O . GLU A 1 154 ? -5.464 -4.739 18.142 1.00 67.06 154 GLU A O 1
ATOM 1280 N N . ASP A 1 155 ? -4.206 -2.929 17.718 1.00 73.69 155 ASP A N 1
ATOM 1281 C CA . ASP A 1 155 ? -3.785 -2.702 19.097 1.00 73.69 155 ASP A CA 1
ATOM 1282 C C . ASP A 1 155 ? -4.980 -2.317 19.976 1.00 73.69 155 ASP A C 1
ATOM 1284 O O . ASP A 1 155 ? -5.116 -2.837 21.089 1.00 73.69 155 ASP A O 1
ATOM 1288 N N . ARG A 1 156 ? -5.910 -1.497 19.466 1.00 78.25 156 ARG A N 1
ATOM 1289 C CA . ARG A 1 156 ? -7.164 -1.165 20.156 1.00 78.25 156 ARG A CA 1
ATOM 1290 C C . ARG A 1 156 ? -8.072 -2.384 20.304 1.00 78.25 156 ARG A C 1
ATOM 1292 O O . ARG A 1 156 ? -8.580 -2.624 21.398 1.00 78.25 156 ARG A O 1
ATOM 1299 N N . MET A 1 157 ? -8.234 -3.203 19.264 1.00 79.19 157 MET A N 1
ATOM 1300 C CA . MET A 1 157 ? -8.975 -4.468 19.354 1.00 79.19 157 MET A CA 1
ATOM 1301 C C . MET A 1 157 ? -8.349 -5.417 20.379 1.00 79.19 157 MET A C 1
ATOM 1303 O O . MET A 1 157 ? -9.056 -6.014 21.196 1.00 79.19 157 MET A O 1
ATOM 1307 N N . ARG A 1 158 ? -7.018 -5.547 20.370 1.00 80.19 158 ARG A N 1
ATOM 1308 C CA . ARG A 1 158 ? -6.278 -6.380 21.324 1.00 80.19 158 ARG A CA 1
ATOM 1309 C C . ARG A 1 158 ? -6.456 -5.869 22.753 1.00 80.19 158 ARG A C 1
ATOM 1311 O O . ARG A 1 158 ? -6.687 -6.683 23.646 1.00 80.19 158 ARG A O 1
ATOM 1318 N N . ALA A 1 159 ? -6.407 -4.556 22.963 1.00 83.25 159 ALA A N 1
ATOM 1319 C CA . ALA A 1 159 ? -6.653 -3.933 24.259 1.00 83.25 159 ALA A CA 1
ATOM 1320 C C . ALA A 1 159 ? -8.085 -4.194 24.755 1.00 83.25 159 ALA A C 1
ATOM 1322 O O . ALA A 1 159 ? -8.260 -4.684 25.868 1.00 83.25 159 ALA A O 1
ATOM 1323 N N . LEU A 1 160 ? -9.102 -3.984 23.913 1.00 87.12 160 LEU A N 1
ATOM 1324 C CA . LEU A 1 160 ? -10.507 -4.231 24.262 1.00 87.12 160 LEU A CA 1
ATOM 1325 C C . LEU A 1 160 ? -10.779 -5.705 24.597 1.00 87.12 160 LEU A C 1
ATOM 1327 O O . LEU A 1 160 ? -11.475 -6.011 25.568 1.00 87.12 160 LEU A O 1
ATOM 1331 N N . ARG A 1 161 ? -10.191 -6.640 23.838 1.00 86.69 161 ARG A N 1
ATOM 1332 C CA . ARG A 1 161 ? -10.271 -8.082 24.134 1.00 86.69 161 ARG A CA 1
ATOM 1333 C C . ARG A 1 161 ? -9.572 -8.428 25.452 1.00 86.69 161 ARG A C 1
ATOM 1335 O O . ARG A 1 161 ? -10.099 -9.232 26.220 1.00 86.69 161 ARG A O 1
ATOM 1342 N N . ALA A 1 162 ? -8.428 -7.807 25.743 1.00 86.25 162 ALA A N 1
ATOM 1343 C CA . ALA A 1 162 ? -7.735 -7.987 27.015 1.00 86.25 162 ALA A CA 1
ATOM 1344 C C . ALA A 1 162 ? -8.563 -7.453 28.200 1.00 86.25 162 ALA A C 1
ATOM 1346 O O . ALA A 1 162 ? -8.706 -8.148 29.206 1.00 86.25 162 ALA A O 1
ATOM 1347 N N . GLU A 1 163 ? -9.178 -6.273 28.070 1.00 88.50 163 GLU A N 1
ATOM 1348 C CA . GLU A 1 163 ? -10.095 -5.719 29.076 1.00 88.50 163 GLU A CA 1
ATOM 1349 C C . GLU A 1 163 ? -11.298 -6.642 29.327 1.00 88.50 163 GLU A C 1
ATOM 1351 O O . GLU A 1 163 ? -11.676 -6.878 30.478 1.00 88.50 163 GLU A O 1
ATOM 1356 N N . ALA A 1 164 ? -11.874 -7.224 28.271 1.00 90.31 164 ALA A N 1
ATOM 1357 C CA . ALA A 1 164 ? -12.984 -8.167 28.387 1.00 90.31 164 ALA A CA 1
ATOM 1358 C C . ALA A 1 164 ? -12.609 -9.464 29.133 1.00 90.31 164 ALA A C 1
ATOM 1360 O O . ALA A 1 164 ? -13.442 -10.016 29.863 1.00 90.31 164 ALA A O 1
ATOM 1361 N N . GLU A 1 165 ? -11.377 -9.958 28.984 1.00 90.12 165 GLU A N 1
ATOM 1362 C CA . GLU A 1 165 ? -10.891 -11.110 29.755 1.00 90.12 165 GLU A CA 1
ATOM 1363 C C . GLU A 1 165 ? -10.630 -10.745 31.224 1.00 90.12 165 GLU A C 1
ATOM 1365 O O . GLU A 1 165 ? -11.028 -11.499 32.110 1.00 90.12 165 GLU A O 1
ATOM 1370 N N . VAL A 1 166 ? -10.105 -9.550 31.518 1.00 92.31 166 VAL A N 1
ATOM 1371 C CA . VAL A 1 166 ? -9.988 -9.072 32.911 1.00 92.31 166 VAL A CA 1
ATOM 1372 C C . VAL A 1 166 ? -11.363 -8.999 33.585 1.00 92.31 166 VAL A C 1
ATOM 1374 O O . VAL A 1 166 ? -11.529 -9.459 34.717 1.00 92.31 166 VAL A O 1
ATOM 1377 N N . LEU A 1 167 ? -12.376 -8.474 32.889 1.00 90.75 167 LEU A N 1
ATOM 1378 C CA . LEU A 1 167 ? -13.748 -8.412 33.403 1.00 90.75 167 LEU A CA 1
ATOM 1379 C C . LEU A 1 167 ? -14.341 -9.810 33.626 1.00 90.75 167 LEU A C 1
ATOM 1381 O O . LEU A 1 167 ? -15.041 -10.037 34.612 1.00 90.75 167 LEU A O 1
ATOM 1385 N N . LYS A 1 168 ? -14.036 -10.777 32.755 1.00 90.69 168 LYS A N 1
ATOM 1386 C CA . LYS A 1 168 ? -14.445 -12.181 32.917 1.00 90.69 168 LYS A CA 1
ATOM 1387 C C . LYS A 1 168 ? -13.844 -12.810 34.171 1.00 90.69 168 LYS A C 1
ATOM 1389 O O . LYS A 1 168 ? -14.570 -13.457 34.928 1.00 90.69 168 LYS A O 1
ATOM 1394 N N . ASP A 1 169 ? -12.560 -12.589 34.420 1.00 91.25 169 ASP A N 1
ATOM 1395 C CA . ASP A 1 169 ? -11.892 -13.084 35.624 1.00 91.25 169 ASP A CA 1
ATOM 1396 C C . ASP A 1 169 ? -12.474 -12.444 36.889 1.00 91.25 169 ASP A C 1
ATOM 1398 O O . ASP A 1 169 ? -12.741 -13.142 37.872 1.00 91.25 169 ASP A O 1
ATOM 1402 N N . GLN A 1 170 ? -12.796 -11.148 36.844 1.00 88.06 170 GLN A N 1
ATOM 1403 C CA . GLN A 1 170 ? -13.511 -10.466 37.925 1.00 88.06 170 GLN A CA 1
ATOM 1404 C C . GLN A 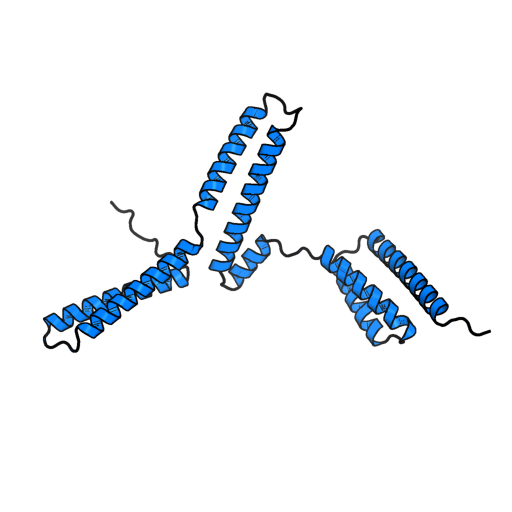1 170 ? -14.904 -11.074 38.164 1.00 88.06 170 GLN A C 1
ATOM 1406 O O . GLN A 1 170 ? -15.236 -11.399 39.306 1.00 88.06 170 GLN A O 1
ATOM 1411 N N . ILE A 1 171 ? -15.693 -11.326 37.112 1.00 89.50 171 ILE A N 1
ATOM 1412 C CA . ILE A 1 171 ? -17.013 -11.982 37.203 1.00 89.50 171 ILE A CA 1
ATOM 1413 C C . ILE A 1 171 ? -16.905 -13.378 37.827 1.00 89.50 171 ILE A C 1
ATOM 1415 O O . ILE A 1 171 ? -17.773 -13.765 38.615 1.00 89.50 171 ILE A O 1
ATOM 1419 N N . ASN A 1 172 ? -15.860 -14.133 37.483 1.00 88.00 172 ASN A N 1
ATOM 1420 C CA . ASN A 1 172 ? -15.606 -15.460 38.040 1.00 88.00 172 ASN A CA 1
ATOM 1421 C C . ASN A 1 172 ? -15.201 -15.381 39.518 1.00 88.00 172 ASN A C 1
ATOM 1423 O O . ASN A 1 172 ? -15.682 -16.179 40.323 1.00 88.00 172 ASN A O 1
ATOM 1427 N N . SER A 1 173 ? -14.387 -14.388 39.892 1.00 88.44 173 SER A N 1
ATOM 1428 C CA . SER A 1 173 ? -13.961 -14.163 41.280 1.00 88.44 173 SER A CA 1
ATOM 1429 C C . SER A 1 173 ? -15.113 -13.769 42.213 1.00 88.44 173 SER A C 1
ATOM 1431 O O . SER A 1 173 ? -15.088 -14.102 43.397 1.00 88.44 173 SER A O 1
ATOM 1433 N N . LEU A 1 174 ? -16.158 -13.123 41.678 1.00 84.69 174 LEU A N 1
ATOM 1434 C CA . LEU A 1 174 ? -17.371 -12.769 42.424 1.00 84.69 174 LEU A CA 1
ATOM 1435 C C . LEU A 1 174 ? -18.217 -13.999 42.797 1.00 84.69 174 LEU A C 1
ATOM 1437 O O . LEU A 1 174 ? -19.085 -13.902 43.666 1.00 84.69 174 LEU A O 1
ATOM 1441 N N . GLY A 1 175 ? -17.971 -15.152 42.163 1.00 81.94 175 GLY A N 1
ATOM 1442 C CA . GLY A 1 175 ? -18.673 -16.401 42.438 1.00 81.94 175 GLY A CA 1
ATOM 1443 C C . GLY A 1 175 ? -20.183 -16.336 42.169 1.00 81.94 175 GLY A C 1
ATOM 1444 O O . GLY A 1 175 ? -20.694 -15.503 41.413 1.00 81.94 175 GLY A O 1
ATOM 1445 N N . THR A 1 176 ? -20.932 -17.263 42.768 1.00 85.25 176 THR A N 1
ATOM 1446 C CA . THR A 1 176 ? -22.401 -17.273 42.692 1.00 85.25 176 THR A CA 1
ATOM 1447 C C . THR A 1 176 ? -23.004 -16.170 43.570 1.00 85.25 176 THR A C 1
ATOM 1449 O O . THR A 1 176 ? -22.732 -16.143 44.772 1.00 85.25 176 THR A O 1
ATOM 1452 N N . PRO A 1 177 ? -23.857 -15.284 43.019 1.00 83.81 177 PRO A N 1
ATOM 1453 C CA . PRO A 1 177 ? -24.431 -14.171 43.768 1.00 83.81 177 PRO A CA 1
ATOM 1454 C C . PRO A 1 177 ? -25.341 -14.670 44.898 1.00 83.81 177 PRO A C 1
ATOM 1456 O O . PRO A 1 177 ? -26.249 -15.466 44.665 1.00 83.81 177 PRO A O 1
ATOM 1459 N N . GLN A 1 178 ? -25.111 -14.172 46.115 1.00 84.50 178 GLN A N 1
ATOM 1460 C CA . GLN A 1 178 ? -25.852 -14.578 47.319 1.00 84.50 178 GLN A CA 1
ATOM 1461 C C . GLN A 1 178 ? -27.035 -13.657 47.656 1.00 84.50 178 GLN A C 1
ATOM 1463 O O . GLN A 1 178 ? -27.910 -14.032 48.431 1.00 84.50 178 GLN A O 1
ATOM 1468 N N . ASN A 1 179 ? -27.077 -12.452 47.083 1.00 90.00 179 ASN A N 1
ATOM 1469 C CA . ASN A 1 179 ? -28.154 -11.482 47.271 1.00 90.00 179 ASN A CA 1
ATOM 1470 C C . ASN A 1 179 ? -28.347 -10.618 46.012 1.00 90.00 179 ASN A C 1
ATOM 1472 O O . ASN A 1 179 ? -27.550 -10.675 45.069 1.00 90.00 179 ASN A O 1
ATOM 1476 N N . ASP A 1 180 ? -29.409 -9.811 46.001 1.00 86.56 180 ASP A N 1
ATOM 1477 C CA . ASP A 1 180 ? -29.755 -8.958 44.859 1.00 86.56 180 ASP A CA 1
ATOM 1478 C C . ASP A 1 180 ? -28.686 -7.901 44.555 1.00 86.56 180 ASP A C 1
ATOM 1480 O O . ASP A 1 180 ? -28.449 -7.591 43.388 1.00 86.56 180 ASP A O 1
ATOM 1484 N N . THR A 1 181 ? -27.989 -7.388 45.571 1.00 86.25 181 THR A N 1
ATOM 1485 C CA . THR A 1 181 ? -26.884 -6.437 45.389 1.00 86.25 181 THR A CA 1
ATOM 1486 C C . THR A 1 181 ? -25.721 -7.088 44.639 1.00 86.25 181 THR A C 1
ATOM 1488 O O . THR A 1 181 ? -25.259 -6.551 43.636 1.00 86.25 181 THR A O 1
ATOM 1491 N N . SER A 1 182 ? -25.293 -8.284 45.051 1.00 85.75 182 SER A N 1
ATOM 1492 C CA . SER A 1 182 ? -24.254 -9.064 44.369 1.00 85.75 182 SER A CA 1
ATOM 1493 C C . SER A 1 182 ? -24.677 -9.470 42.957 1.00 85.75 182 SER A C 1
ATOM 1495 O O . SER A 1 182 ? -23.837 -9.500 42.060 1.00 85.75 182 SER A O 1
ATOM 1497 N N . ARG A 1 183 ? -25.971 -9.744 42.733 1.00 87.44 183 ARG A N 1
ATOM 1498 C CA . ARG A 1 183 ? -26.504 -10.024 41.392 1.00 87.44 183 ARG A CA 1
ATOM 1499 C C . ARG A 1 183 ? -26.372 -8.804 40.480 1.00 87.44 183 ARG A C 1
ATOM 1501 O O . ARG A 1 183 ? -25.852 -8.952 39.382 1.00 87.44 183 ARG A O 1
ATOM 1508 N N . ARG A 1 184 ? -26.765 -7.612 40.948 1.00 88.81 184 ARG A N 1
ATOM 1509 C CA . ARG A 1 184 ? -26.638 -6.356 40.182 1.00 88.81 184 ARG A CA 1
ATOM 1510 C C . ARG A 1 184 ? -25.186 -6.000 39.884 1.00 88.81 184 ARG A C 1
ATOM 1512 O O . ARG A 1 184 ? -24.879 -5.646 38.756 1.00 88.81 184 ARG A O 1
ATOM 1519 N N . ILE A 1 185 ? -24.296 -6.138 40.868 1.00 87.31 185 ILE A N 1
ATOM 1520 C CA . ILE A 1 185 ? -22.860 -5.878 40.682 1.00 87.31 185 ILE A CA 1
ATOM 1521 C C . ILE A 1 185 ? -22.291 -6.815 39.614 1.00 87.31 185 ILE A C 1
ATOM 1523 O O . ILE A 1 185 ? -21.669 -6.356 38.661 1.00 87.31 185 ILE A O 1
ATOM 1527 N N . ARG A 1 186 ? -22.550 -8.123 39.733 1.00 89.75 186 ARG A N 1
ATOM 1528 C CA . ARG A 1 186 ? -22.090 -9.111 38.749 1.00 89.75 186 ARG A CA 1
ATOM 1529 C C . ARG A 1 186 ? -22.656 -8.830 37.357 1.00 89.75 186 ARG A C 1
ATOM 1531 O O . ARG A 1 186 ? -21.925 -8.947 36.382 1.00 89.75 186 ARG A O 1
ATOM 1538 N N . GLN A 1 187 ? -23.927 -8.448 37.273 1.00 88.94 187 GLN A N 1
ATOM 1539 C CA . GLN A 1 187 ? -24.579 -8.119 36.010 1.00 88.94 187 GLN A CA 1
ATOM 1540 C C . GLN A 1 187 ? -23.975 -6.871 35.351 1.00 88.94 187 GLN A C 1
ATOM 1542 O O . GLN A 1 187 ? -23.708 -6.909 34.157 1.00 88.94 187 GLN A O 1
ATOM 1547 N N . GLY A 1 188 ? -23.628 -5.838 36.125 1.00 89.75 188 GLY A N 1
ATOM 1548 C CA . GLY A 1 188 ? -22.914 -4.670 35.600 1.00 89.75 188 GLY A CA 1
ATOM 1549 C C . GLY A 1 188 ? -21.553 -5.023 34.987 1.00 89.75 188 GLY A C 1
ATOM 1550 O O . GLY A 1 188 ? -21.213 -4.526 33.919 1.00 89.75 188 GLY A O 1
ATOM 1551 N N . PHE A 1 189 ? -20.790 -5.935 35.602 1.00 89.00 189 PHE A N 1
ATOM 1552 C CA . PHE A 1 189 ? -19.536 -6.417 35.006 1.00 89.00 189 PHE A CA 1
ATOM 1553 C C . PHE A 1 189 ? -19.757 -7.226 33.719 1.00 89.00 189 PHE A C 1
ATOM 1555 O O . PHE A 1 189 ? -18.952 -7.124 32.793 1.00 89.00 189 PHE A O 1
ATOM 1562 N N . VAL A 1 190 ? -20.833 -8.020 33.644 1.00 89.69 190 VAL A N 1
ATOM 1563 C CA . VAL A 1 190 ? -21.206 -8.762 32.425 1.00 89.69 190 VAL A CA 1
ATOM 1564 C C . VAL A 1 190 ? -21.533 -7.793 31.290 1.00 89.69 190 VAL A C 1
ATOM 1566 O O . VAL A 1 190 ? -20.970 -7.934 30.209 1.00 89.69 190 VAL A O 1
ATOM 1569 N N . GLU A 1 191 ? -22.355 -6.778 31.555 1.00 91.31 191 GLU A N 1
ATOM 1570 C CA . GLU A 1 191 ? -22.724 -5.750 30.572 1.00 91.31 191 GLU A CA 1
ATOM 1571 C C . GLU A 1 191 ? -21.494 -4.971 30.082 1.00 91.31 191 GLU A C 1
ATOM 1573 O O . GLU A 1 191 ? -21.318 -4.786 28.880 1.00 91.31 191 GLU A O 1
ATOM 1578 N N . MET A 1 192 ? -20.581 -4.589 30.986 1.00 89.69 192 MET A N 1
ATOM 1579 C CA . MET A 1 192 ? -19.315 -3.948 30.601 1.00 89.69 192 MET A CA 1
ATOM 1580 C C . MET A 1 192 ? -18.454 -4.859 29.721 1.00 89.69 192 MET A C 1
ATOM 1582 O O . MET A 1 192 ? -17.889 -4.403 28.730 1.00 89.69 192 MET A O 1
ATOM 1586 N N . ARG A 1 193 ? -18.358 -6.152 30.052 1.00 91.31 193 ARG A N 1
ATOM 1587 C CA . ARG A 1 193 ? -17.595 -7.119 29.253 1.00 91.31 193 ARG A CA 1
ATOM 1588 C C . ARG A 1 193 ? -18.185 -7.270 27.854 1.00 91.31 193 ARG A C 1
ATOM 1590 O O . ARG A 1 193 ? -17.441 -7.297 26.877 1.00 91.31 193 ARG A O 1
ATOM 1597 N N . GLU A 1 194 ? -19.503 -7.397 27.761 1.00 89.81 194 GLU A N 1
ATOM 1598 C CA . GLU A 1 194 ? -20.210 -7.519 26.486 1.00 89.81 194 GLU A CA 1
ATOM 1599 C C . GLU A 1 194 ? -20.059 -6.254 25.640 1.00 89.81 194 GLU A C 1
ATOM 1601 O O . GLU A 1 194 ? -19.807 -6.369 24.444 1.00 89.81 194 GLU A O 1
ATOM 1606 N N . ALA A 1 195 ? -20.091 -5.067 26.253 1.00 89.12 195 ALA A N 1
ATOM 1607 C CA . ALA A 1 195 ? -19.832 -3.807 25.562 1.00 89.12 195 ALA A CA 1
ATOM 1608 C C . ALA A 1 195 ? -18.411 -3.743 24.973 1.00 89.12 195 ALA A C 1
ATOM 1610 O O . ALA A 1 195 ? -18.256 -3.381 23.809 1.00 89.12 195 ALA A O 1
ATOM 1611 N N . ARG A 1 196 ? -17.380 -4.161 25.724 1.00 87.00 196 ARG A N 1
ATOM 1612 C CA . ARG A 1 196 ? -15.989 -4.198 25.226 1.00 87.00 196 ARG A CA 1
ATOM 1613 C C . ARG A 1 196 ? -15.788 -5.196 24.092 1.00 87.00 196 ARG A C 1
ATOM 1615 O O . ARG A 1 196 ? -15.073 -4.902 23.139 1.00 87.00 196 ARG A O 1
ATOM 1622 N N . LEU A 1 197 ? -16.438 -6.358 24.165 1.00 87.81 197 LEU A N 1
ATOM 1623 C CA . LEU A 1 197 ? -16.416 -7.328 23.069 1.00 87.81 197 LEU A CA 1
ATOM 1624 C C . LEU A 1 197 ? -17.164 -6.805 21.843 1.00 87.81 197 LEU A C 1
ATOM 1626 O O . LEU A 1 197 ? -16.660 -6.953 20.738 1.00 87.81 197 LEU A O 1
ATOM 1630 N N . ALA A 1 198 ? -18.323 -6.173 22.026 1.00 85.56 198 ALA A N 1
ATOM 1631 C CA . ALA A 1 198 ? -19.074 -5.564 20.933 1.00 85.56 198 ALA A CA 1
ATOM 1632 C C . ALA A 1 198 ? -18.280 -4.439 20.250 1.00 85.56 198 ALA A C 1
ATOM 1634 O O . ALA A 1 198 ? -18.276 -4.371 19.026 1.00 85.56 198 ALA A O 1
ATOM 1635 N N . GLU A 1 199 ? -17.561 -3.610 21.014 1.00 81.50 199 GLU A N 1
ATOM 1636 C CA . GLU A 1 199 ? -16.654 -2.585 20.477 1.00 81.50 199 GLU A CA 1
ATOM 1637 C C . GLU A 1 199 ? -15.502 -3.223 19.683 1.00 81.50 199 GLU A C 1
ATOM 1639 O O . GLU A 1 199 ? -15.220 -2.806 18.564 1.00 81.50 199 GLU A O 1
ATOM 1644 N N . ALA A 1 200 ? -14.887 -4.291 20.204 1.00 80.12 200 ALA A N 1
ATOM 1645 C CA . ALA A 1 200 ? -13.844 -5.022 19.484 1.00 80.12 200 ALA A CA 1
ATOM 1646 C C . ALA A 1 200 ? -14.365 -5.679 18.192 1.00 80.12 200 ALA A C 1
ATOM 1648 O O . ALA A 1 200 ? -13.656 -5.681 17.193 1.00 80.12 200 ALA A O 1
ATOM 1649 N N . TYR A 1 201 ? -15.589 -6.216 18.195 1.00 81.19 201 TYR A N 1
ATOM 1650 C CA . TYR A 1 201 ? -16.218 -6.799 17.006 1.00 81.19 201 TYR A CA 1
ATOM 1651 C C . TYR A 1 201 ? -16.618 -5.744 15.970 1.00 81.19 201 TYR A C 1
ATOM 1653 O O . TYR A 1 201 ? -16.465 -5.989 14.778 1.00 81.19 201 TYR A O 1
ATOM 1661 N N . ALA A 1 202 ? -17.098 -4.574 16.399 1.00 75.44 202 ALA A N 1
ATOM 1662 C CA . ALA A 1 202 ? -17.388 -3.461 15.493 1.00 75.44 202 ALA A CA 1
ATOM 1663 C C . ALA A 1 202 ? -16.105 -2.975 14.802 1.00 75.44 202 ALA A C 1
ATOM 1665 O O . ALA A 1 202 ? -16.071 -2.820 13.581 1.00 75.44 202 ALA A O 1
ATOM 1666 N N . LEU A 1 203 ? -15.018 -2.858 15.574 1.00 69.56 203 LEU A N 1
ATOM 1667 C CA . LEU A 1 203 ? -13.692 -2.588 15.032 1.00 69.56 203 LEU A CA 1
ATOM 1668 C C . LEU A 1 203 ? -13.186 -3.723 14.136 1.00 69.56 203 LEU A C 1
ATOM 1670 O O . LEU A 1 203 ? -12.499 -3.429 13.179 1.00 69.56 203 LEU A O 1
ATOM 1674 N N . GLU A 1 204 ? -13.514 -4.992 14.368 1.00 69.44 204 GLU A N 1
ATOM 1675 C CA . GLU A 1 204 ? -13.127 -6.100 13.473 1.00 69.44 204 GLU A CA 1
ATOM 1676 C C . GLU A 1 204 ? -13.906 -6.079 12.145 1.00 69.44 204 GLU A C 1
ATOM 1678 O O . GLU A 1 204 ? -13.378 -6.469 11.112 1.00 69.44 204 GLU A O 1
ATOM 1683 N N . GLN A 1 205 ? -15.141 -5.571 12.142 1.00 68.50 205 GLN A N 1
ATOM 1684 C CA . GLN A 1 205 ? -15.983 -5.467 10.941 1.00 68.50 205 GLN A CA 1
ATOM 1685 C C . GLN A 1 205 ? -15.812 -4.148 10.172 1.00 68.50 205 GLN A C 1
ATOM 1687 O O . GLN A 1 205 ? -16.445 -3.951 9.134 1.00 68.50 205 GLN A O 1
ATOM 1692 N N . GLY A 1 206 ? -14.971 -3.235 10.664 1.00 59.31 206 GLY A N 1
ATOM 1693 C CA . GLY A 1 206 ? -14.769 -1.922 10.052 1.00 59.31 206 GLY A CA 1
ATOM 1694 C C . GLY A 1 206 ? -15.998 -1.014 10.142 1.00 59.31 206 GLY A C 1
ATOM 1695 O O . GLY A 1 206 ? -16.099 -0.061 9.362 1.00 59.31 206 GLY A O 1
ATOM 1696 N N . GLU A 1 207 ? -16.918 -1.314 11.067 1.00 51.94 207 GLU A N 1
ATOM 1697 C CA . GLU A 1 207 ? -18.003 -0.425 11.476 1.00 51.94 207 GLU A CA 1
ATOM 1698 C C . GLU A 1 207 ? -17.433 0.573 12.482 1.00 51.94 207 GLU A C 1
ATOM 1700 O O . GLU A 1 207 ? -17.452 0.359 13.697 1.00 51.94 207 GLU A O 1
ATOM 1705 N N . ASP A 1 208 ? -16.896 1.674 11.963 1.00 44.69 208 ASP A N 1
ATOM 1706 C CA . ASP A 1 208 ? -16.548 2.817 12.791 1.00 44.69 208 ASP A CA 1
ATOM 1707 C C . ASP A 1 208 ? -17.859 3.399 13.338 1.00 44.69 208 ASP A C 1
ATOM 1709 O O . ASP A 1 208 ? -18.582 4.126 12.657 1.00 44.69 208 ASP A O 1
ATOM 1713 N N . ARG A 1 209 ? -18.220 3.047 14.576 1.00 44.00 209 ARG A N 1
ATOM 1714 C CA . ARG A 1 209 ? -19.247 3.775 15.334 1.00 44.00 209 ARG A CA 1
ATOM 1715 C C . ARG A 1 209 ? -18.653 5.088 15.834 1.00 44.00 209 ARG A C 1
ATOM 1717 O O . ARG A 1 209 ? -18.592 5.338 17.034 1.00 44.00 209 ARG A O 1
ATOM 1724 N N . THR A 1 210 ? -18.202 5.924 14.912 1.00 40.53 210 THR A N 1
ATOM 1725 C CA . THR A 1 210 ? -18.040 7.353 15.150 1.00 40.53 210 THR A CA 1
ATOM 1726 C C . THR A 1 210 ? -19.348 8.025 14.766 1.00 40.53 210 THR A C 1
ATOM 1728 O O . THR A 1 210 ? -19.425 8.712 13.757 1.00 40.53 210 THR A O 1
ATOM 1731 N N . ASP A 1 211 ? -20.387 7.797 15.561 1.00 44.09 211 ASP A N 1
ATOM 1732 C CA . ASP A 1 211 ? -21.513 8.715 15.611 1.00 44.09 211 ASP A CA 1
ATOM 1733 C C . ASP A 1 211 ? -21.748 9.083 17.077 1.00 44.09 211 ASP A C 1
ATOM 1735 O O . ASP A 1 211 ? -21.876 8.220 17.946 1.00 44.09 211 ASP A O 1
ATOM 1739 N N . GLU A 1 212 ? -21.786 10.398 17.297 1.00 41.44 212 GLU A N 1
ATOM 1740 C CA . GLU A 1 212 ? -22.236 11.105 18.501 1.00 41.44 212 GLU A CA 1
ATOM 1741 C C . GLU A 1 212 ? -21.236 11.279 19.660 1.00 41.44 212 GLU A C 1
ATOM 1743 O O . GLU A 1 212 ? -21.441 10.818 20.782 1.00 41.44 212 GLU A O 1
ATOM 1748 N N . SER A 1 213 ? -20.218 12.120 19.445 1.00 38.00 213 SER A N 1
ATOM 1749 C CA . SER A 1 213 ? -19.705 12.972 20.531 1.00 38.00 213 SER A CA 1
ATOM 1750 C C . SER A 1 213 ? -19.234 14.352 20.058 1.00 38.00 213 SER A C 1
ATOM 1752 O O . SER A 1 213 ? -18.197 14.821 20.504 1.00 38.00 213 SER A O 1
ATOM 1754 N N . ASP A 1 214 ? -20.005 15.008 19.187 1.00 36.12 214 ASP A N 1
ATOM 1755 C CA . ASP A 1 214 ? -19.904 16.455 18.939 1.00 36.12 214 ASP A CA 1
ATOM 1756 C C . ASP A 1 214 ? -21.299 17.091 19.059 1.00 36.12 214 ASP A C 1
ATOM 1758 O O . ASP A 1 214 ? -21.890 17.598 18.109 1.00 36.12 214 ASP A O 1
ATOM 1762 N N . VAL A 1 215 ? -21.853 17.035 20.273 1.00 39.06 215 VAL A N 1
ATOM 1763 C CA . VAL A 1 215 ? -22.830 18.022 20.747 1.00 39.06 215 VAL A CA 1
ATOM 1764 C C . VAL A 1 215 ? -22.417 18.431 22.158 1.00 39.06 215 VAL A C 1
ATOM 1766 O O . VAL A 1 215 ? -22.781 17.779 23.138 1.00 39.06 215 VAL A O 1
ATOM 1769 N N . ALA A 1 216 ? -21.649 19.515 22.244 1.00 34.50 216 ALA A N 1
ATOM 1770 C CA . ALA A 1 216 ? -21.583 20.403 23.402 1.00 34.50 216 ALA A CA 1
ATOM 1771 C C . ALA A 1 216 ? -21.205 21.815 22.941 1.00 34.50 216 ALA A C 1
ATOM 1773 O O . ALA A 1 216 ? -20.159 21.955 22.270 1.00 34.50 216 ALA A O 1
#

Radius of gyration: 32.37 Å; chains: 1; bounding box: 62×73×88 Å

Organism: NCBI:txid1905677

Secondary structure (DSSP, 8-state):
-PPPHHHHHHHHHHHHHHHHHHHHHHHHHTT--HHHHHHHHHHHHHHHHH--HHHHHHHHHHHHHHHHHHHHHS----HHHHHHHHHHTT-HHHHHHHHHHHHHHHHHHHHHHHHHHHT-TT--TTTHHHHHHHHHHHHHHHHHHHH--THHHHHHHHHHHHHHHHHHHHHHHT-S--SHHHHHHHHHHHHHHHHHHHHHHHHHTT-----S----

Sequence (216 aa):
MYASPYLQKDRERKLLEQHLEKVRERWKSQDLSVLEMYELKGKLMTELHAAPPAVRDRMEAELDMLDNVLKEEDPKPDTEDDIASLRAHGMKDEADDLEHFHNRRNKREEVDRLRARLELPDLPGYEKPSIETALKKAQEELAQLDSHNPYEREDRMRALRAEAEVLKDQINSLGTPQNDTSRRIRQGFVEMREARLAEAYALEQGEDRTDESDVA

Foldseek 3Di:
DDDDPVVVVVVVVVVLVVVLVVLVVVCVVVVDDLVNLVVVLVVLVVVLVVDDPSCNVSSVVNNVVSVVVNVVPVPPQDLVNVLVVCVVVLVPLVSVVSVLVVVLVVLVVLLVVLVVQLPDPPNDPVCNVVSVVVNVVSVVVSVVSVVDDSCPLVVLLVVLLVVLVVLVVVLVVLPDDPDPVSVVVSVVSVVSSVVSNVVSVCSVSVVPPPDDDPDD

pLDDT: mean 75.54, std 12.73, range [34.5, 92.31]